Protein AF-A0A518C1Y6-F1 (afdb_monomer)

Foldseek 3Di:
DDDDDDDDDDDDDDPPPVVNVVVVVVVVVVVVVVVVVVVVVVVVVLVVVLVVLLVVLVVVLVVVVVVCPPDDDPPPDPPPPPPVPVDQQPALVSLLVCLVPDPDPDALQSLLVNLVNNPPRNVVSLVVLLVQCPPPDLSSVQSSLSNLLNCLVPPNLVVCLVVLVSSLVSLLVCCVPDDLPRPSVLSSLQSLLSNAQSNVVCLVSLVVQLPPLQRLCNLSSLSSNCRNPPPPDSLVSLLVSCLSVHNNVLSSLVVCVVVDPPVVSVVSLSVSLVVDPDPVSNSVSSSSCSVVVD

pLDDT: mean 83.45, std 16.92, range [30.91, 98.12]

Solvent-accessible surface area (backbone atoms only — not comparable to full-atom values): 16528 Å² total; per-residue (Å²): 142,80,93,83,88,83,83,80,78,81,78,81,75,81,80,73,51,69,67,59,55,53,51,50,52,52,51,52,51,51,50,52,50,50,50,54,51,49,53,50,52,50,52,51,49,54,52,51,50,50,54,50,42,32,51,49,41,51,49,51,53,53,50,66,61,68,78,35,97,85,56,84,76,93,63,94,64,79,82,66,78,72,73,75,73,80,62,74,57,84,44,53,65,57,45,54,52,47,53,68,67,56,82,80,82,77,55,43,63,61,48,24,54,32,49,62,72,42,56,92,46,34,62,66,33,50,55,52,37,51,55,32,51,69,44,91,48,65,67,40,20,35,45,30,48,42,38,58,44,27,38,56,78,68,77,41,49,75,76,46,53,86,50,37,68,61,44,49,51,45,38,51,50,41,53,73,72,45,53,83,83,38,68,50,29,55,50,32,39,50,39,42,19,66,62,12,59,81,32,55,87,47,42,68,64,32,45,59,42,35,69,35,51,74,40,56,47,11,54,52,23,36,50,17,44,22,44,21,44,79,85,48,78,40,56,68,61,40,52,49,31,50,73,68,62,20,79,40,41,67,60,32,52,53,56,43,54,76,76,40,59,63,67,60,56,43,52,52,49,53,53,50,35,71,69,45,86,48,68,70,57,28,47,51,42,29,41,46,40,57,76,71,72,99

InterPro domains:
  IPR011989 Armadillo-like helical [G3DSA:1.25.10.10] (90-289)
  IPR016024 Armadillo-type fold [SSF48371] (112-252)

Secondary structure (DSSP, 8-state):
-----------------HHHHHHHHHHHHHHHHHHHHHHHHHHHHHHHHHHHHHHHHHHHHHHHHHS-TTS-------------------SHHHHHHHHHH--S---HHHHHHHHHTTGGGHHHHHHHHHHHTT-SSHHHHHHHHHHHHHHHHTT-HHHHGGGHHHHHHHHHHHHHHS-TT-HHHHHHHHHHHHHGGGGGGGHHHHHHHHH-TT-TTHHHHHHHHHHHSTT---HHHHHHHHHHT-TTHHHHHHHHHHHS-HHHHHHHHHHHHHH--SHHHHHHHHHHHHHHT-

Radius of gyration: 30.86 Å; Cα contacts (8 Å, |Δi|>4): 274; chains: 1; bounding box: 100×64×75 Å

Mean predicted aligned error: 10.27 Å

Structure (mmCIF, N/CA/C/O backbone):
data_AF-A0A518C1Y6-F1
#
_entry.id   AF-A0A518C1Y6-F1
#
loop_
_atom_site.group_PDB
_atom_site.id
_atom_site.type_symbol
_atom_site.label_atom_id
_atom_site.label_alt_id
_atom_site.label_comp_id
_atom_site.label_asym_id
_atom_site.label_entity_id
_atom_site.label_seq_id
_atom_site.pdbx_PDB_ins_code
_atom_site.Cartn_x
_atom_site.Cartn_y
_atom_site.Cartn_z
_atom_site.occupancy
_atom_site.B_iso_or_equiv
_atom_site.auth_seq_id
_atom_site.auth_comp_id
_atom_site.auth_asym_id
_atom_site.auth_atom_id
_atom_site.pdbx_PDB_model_num
ATOM 1 N N . MET A 1 1 ? -74.376 -43.575 44.542 1.00 51.62 1 MET A N 1
ATOM 2 C CA . MET A 1 1 ? -73.017 -43.445 43.984 1.00 51.62 1 MET A CA 1
ATOM 3 C C . MET A 1 1 ? -73.118 -42.565 42.759 1.00 51.62 1 MET A C 1
ATOM 5 O O . MET A 1 1 ? -73.643 -43.037 41.768 1.00 51.62 1 MET A O 1
ATOM 9 N N . HIS A 1 2 ? -72.731 -41.297 42.848 1.00 42.78 2 HIS A N 1
ATOM 10 C CA . HIS A 1 2 ? -72.108 -40.597 41.726 1.00 42.78 2 HIS A CA 1
ATOM 11 C C . HIS A 1 2 ? -71.434 -39.338 42.261 1.00 42.78 2 HIS A C 1
ATOM 13 O O . HIS A 1 2 ? -72.060 -38.517 42.926 1.00 42.78 2 HIS A O 1
ATOM 19 N N . GLU A 1 3 ? -70.127 -39.304 42.034 1.00 46.22 3 GLU A N 1
ATOM 20 C CA . GLU A 1 3 ? -69.181 -38.261 42.387 1.00 46.22 3 GLU A CA 1
ATOM 21 C C . GLU A 1 3 ? -69.581 -36.923 41.774 1.00 46.22 3 GLU A C 1
ATOM 23 O O . GLU A 1 3 ? -69.798 -36.801 40.569 1.00 46.22 3 GLU A O 1
ATOM 28 N N . THR A 1 4 ? -69.600 -35.898 42.610 1.00 72.06 4 THR A N 1
ATOM 29 C CA . THR A 1 4 ? -69.477 -34.514 42.177 1.00 72.06 4 THR A CA 1
ATOM 30 C C . THR A 1 4 ? -68.428 -33.894 43.072 1.00 72.06 4 THR A C 1
ATOM 32 O O . THR A 1 4 ? -68.696 -33.776 44.260 1.00 72.06 4 THR A O 1
ATOM 35 N N . GLU A 1 5 ? -67.257 -33.541 42.540 1.00 55.47 5 GLU A N 1
ATOM 36 C CA . GLU A 1 5 ? -66.475 -32.379 42.984 1.00 55.47 5 GLU A CA 1
ATOM 37 C C . GLU A 1 5 ? -65.163 -32.243 42.204 1.00 55.47 5 GLU A C 1
ATOM 39 O O . GLU A 1 5 ? -64.488 -33.223 41.904 1.00 55.47 5 GLU A O 1
ATOM 44 N N . GLY A 1 6 ? -64.805 -30.993 41.891 1.00 52.88 6 GLY A N 1
ATOM 45 C CA . GLY A 1 6 ? -63.483 -30.645 41.371 1.00 52.88 6 GLY A CA 1
ATOM 46 C C . GLY A 1 6 ? -63.453 -29.604 40.253 1.00 52.88 6 GLY A C 1
ATOM 47 O O . GLY A 1 6 ? -62.667 -29.753 39.323 1.00 52.88 6 GLY A O 1
ATOM 48 N N . VAL A 1 7 ? -64.277 -28.549 40.300 1.00 64.56 7 VAL A N 1
ATOM 49 C CA . VAL A 1 7 ? -64.098 -27.390 39.403 1.00 64.56 7 VAL A CA 1
ATOM 50 C C . VAL A 1 7 ? -62.896 -26.569 39.900 1.00 64.56 7 VAL A C 1
ATOM 52 O O . VAL A 1 7 ? -62.930 -26.085 41.034 1.00 64.56 7 VAL A O 1
ATOM 55 N N . PRO A 1 8 ? -61.829 -26.387 39.098 1.00 61.09 8 PRO A N 1
ATOM 56 C CA . PRO A 1 8 ? -60.634 -25.684 39.541 1.00 61.09 8 PRO A CA 1
ATOM 57 C C . PRO A 1 8 ? -60.873 -24.174 39.678 1.00 61.09 8 PRO A C 1
ATOM 59 O O . PRO A 1 8 ? -61.180 -23.470 38.718 1.00 61.09 8 PRO A O 1
ATOM 62 N N . SER A 1 9 ? -60.701 -23.714 40.920 1.00 59.78 9 SER A N 1
ATOM 63 C CA . SER A 1 9 ? -60.220 -22.403 41.373 1.00 59.78 9 SER A CA 1
ATOM 64 C C . SER A 1 9 ? -60.083 -21.316 40.295 1.00 59.78 9 SER A C 1
ATOM 66 O O . SER A 1 9 ? -59.153 -21.286 39.484 1.00 59.78 9 SER A O 1
ATOM 68 N N . ARG A 1 10 ? -61.029 -20.373 40.349 1.00 56.34 10 ARG A N 1
ATOM 69 C CA . ARG A 1 10 ? -61.065 -19.122 39.589 1.00 56.34 10 ARG A CA 1
ATOM 70 C C . ARG A 1 10 ? -59.775 -18.334 39.830 1.00 56.34 10 ARG A C 1
ATOM 72 O O . ARG A 1 10 ? -59.510 -17.872 40.937 1.00 56.34 10 ARG A O 1
ATOM 79 N N . ARG A 1 11 ? -59.001 -18.151 38.758 1.00 55.97 11 ARG A N 1
ATOM 80 C CA . ARG A 1 11 ? -57.820 -17.285 38.708 1.00 55.97 11 ARG A CA 1
ATOM 81 C C . ARG A 1 11 ? -58.177 -15.886 39.214 1.00 55.97 11 ARG A C 1
ATOM 83 O O . ARG A 1 11 ? -58.957 -15.171 38.588 1.00 55.97 11 ARG A O 1
ATOM 90 N N . SER A 1 12 ? -57.587 -15.530 40.351 1.00 56.75 12 SER A N 1
ATOM 91 C CA . SER A 1 12 ? -57.505 -14.173 40.885 1.00 56.75 12 SER A CA 1
ATOM 92 C C . SER A 1 12 ? -56.878 -13.262 39.827 1.00 56.75 12 SER A C 1
ATOM 94 O O . SER A 1 12 ? -55.671 -13.303 39.583 1.00 56.75 12 SER A O 1
ATOM 96 N N . PHE A 1 13 ? -57.712 -12.488 39.133 1.00 56.41 13 PHE A N 1
ATOM 97 C CA . PHE A 1 13 ? -57.248 -11.412 38.269 1.00 56.41 13 PHE A CA 1
ATOM 98 C C . PHE A 1 13 ? -56.721 -10.291 39.167 1.00 56.41 13 PHE A C 1
ATOM 100 O O . PHE A 1 13 ? -57.477 -9.666 39.909 1.00 56.41 13 PHE A O 1
ATOM 107 N N . PHE A 1 14 ? -55.407 -10.081 39.106 1.00 55.72 14 PHE A N 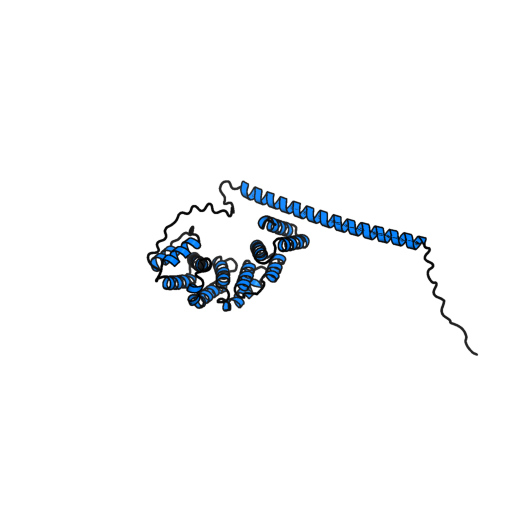1
ATOM 108 C CA . PHE A 1 14 ? -54.663 -9.008 39.757 1.00 55.72 14 PHE A CA 1
ATOM 109 C C . PHE A 1 14 ? -55.378 -7.656 39.600 1.00 55.72 14 PHE A C 1
ATOM 111 O O . PHE A 1 14 ? -55.299 -7.021 38.550 1.00 55.72 14 PHE A O 1
ATOM 118 N N . GLN A 1 15 ? -56.022 -7.167 40.662 1.00 63.91 15 GLN A N 1
ATOM 119 C CA . GLN A 1 15 ? -56.326 -5.743 40.777 1.00 63.91 15 GLN A CA 1
ATOM 120 C C . GLN A 1 15 ? -55.037 -5.004 41.144 1.00 63.91 15 GLN A C 1
ATOM 122 O O . GLN A 1 15 ? -54.777 -4.691 42.306 1.00 63.91 15 GLN A O 1
ATOM 127 N N . LEU A 1 16 ? -54.201 -4.748 40.138 1.00 64.38 16 LEU A N 1
ATOM 128 C CA . LEU A 1 16 ? -53.135 -3.760 40.245 1.00 64.38 16 LEU A CA 1
ATOM 129 C C . LEU A 1 16 ? -53.790 -2.408 40.541 1.00 64.38 16 LEU A C 1
ATOM 131 O O . LEU A 1 16 ? -54.485 -1.837 39.701 1.00 64.38 16 LEU A O 1
ATOM 135 N N . ARG A 1 17 ? -53.598 -1.906 41.764 1.00 83.12 17 ARG A N 1
ATOM 136 C CA . ARG A 1 17 ? -54.002 -0.548 42.135 1.00 83.12 17 ARG A CA 1
ATOM 137 C C . ARG A 1 17 ? -53.326 0.430 41.171 1.00 83.12 17 ARG A C 1
ATOM 139 O O . ARG A 1 17 ? -52.133 0.302 40.907 1.00 83.12 17 ARG A O 1
ATOM 146 N N . ILE A 1 18 ? -54.071 1.417 40.673 1.00 86.44 18 ILE A N 1
ATOM 147 C CA . ILE A 1 18 ? -53.585 2.441 39.724 1.00 86.44 18 ILE A CA 1
ATOM 148 C C . ILE A 1 18 ? -52.276 3.096 40.212 1.00 86.44 18 ILE A C 1
ATOM 150 O O . ILE A 1 18 ? -51.389 3.390 39.415 1.00 86.44 18 ILE A O 1
ATOM 154 N N . SER A 1 19 ? -52.107 3.245 41.529 1.00 84.25 19 SER A N 1
ATOM 155 C CA . SER A 1 19 ? -50.875 3.746 42.148 1.00 84.25 19 SER A CA 1
ATOM 156 C C . SER A 1 19 ? -49.644 2.875 41.870 1.00 84.25 1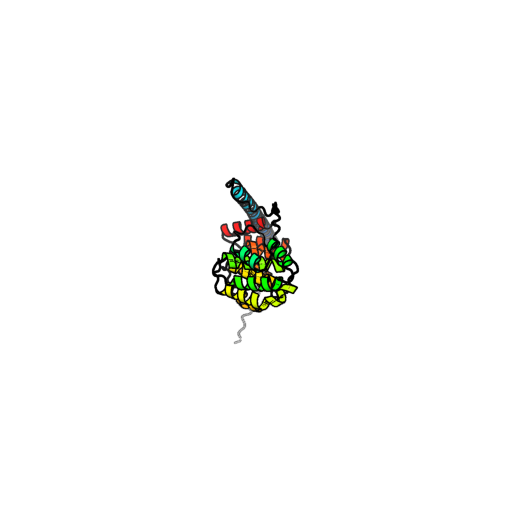9 SER A C 1
ATOM 158 O O . SER A 1 19 ? -48.565 3.405 41.620 1.00 84.25 19 SER A O 1
ATOM 160 N N . SER A 1 20 ? -49.790 1.549 41.861 1.00 90.62 20 SER A N 1
ATOM 161 C CA . SER A 1 20 ? -48.707 0.615 41.539 1.00 90.62 20 SER A CA 1
ATOM 162 C C . SER A 1 20 ? -48.307 0.700 40.065 1.00 90.62 20 SER A C 1
ATOM 164 O O . SER A 1 20 ? -47.123 0.611 39.752 1.00 90.62 20 SER A O 1
ATOM 166 N N . ALA A 1 21 ? -49.272 0.927 39.167 1.00 90.12 21 ALA A N 1
ATOM 167 C CA . ALA A 1 21 ? -48.999 1.118 37.743 1.00 90.12 21 ALA A CA 1
ATOM 168 C C . ALA A 1 21 ? -48.240 2.432 37.474 1.00 90.12 21 ALA A C 1
ATOM 170 O O . ALA A 1 21 ? -47.257 2.430 36.738 1.00 90.12 21 ALA A O 1
ATOM 171 N N . LEU A 1 22 ? -48.637 3.534 38.123 1.00 94.00 22 LEU A N 1
ATOM 172 C CA . LEU A 1 22 ? -47.926 4.819 38.041 1.00 94.00 22 LEU A CA 1
ATOM 173 C C . LEU A 1 22 ? -46.494 4.730 38.578 1.00 94.00 22 LEU A C 1
ATOM 175 O O . LEU A 1 22 ? -45.570 5.263 37.968 1.00 94.00 22 LEU A O 1
ATOM 179 N N . PHE A 1 23 ? -46.297 4.027 39.694 1.00 95.75 23 PHE A N 1
ATOM 180 C CA . PHE A 1 23 ? -44.967 3.815 40.261 1.00 95.75 23 PHE A CA 1
ATOM 181 C C . PHE A 1 23 ? -44.055 3.009 39.322 1.00 95.75 23 PHE A C 1
ATOM 183 O O . PHE A 1 23 ? -42.902 3.381 39.112 1.00 95.75 23 PHE A O 1
ATOM 190 N N . LEU A 1 24 ? -44.581 1.947 38.700 1.00 95.38 24 LEU A N 1
ATOM 191 C CA . LEU A 1 24 ? -43.859 1.163 37.692 1.00 95.38 24 LEU A CA 1
ATOM 192 C C . LEU A 1 24 ? -43.477 2.002 36.468 1.00 95.38 24 LEU A C 1
ATOM 194 O O . LEU A 1 24 ? -42.342 1.917 36.008 1.00 95.38 24 LEU A O 1
ATOM 198 N N . LEU A 1 25 ? -44.387 2.842 35.970 1.00 96.00 25 LEU A N 1
ATOM 199 C CA . LEU A 1 25 ? -44.099 3.741 34.850 1.00 96.00 25 LEU A CA 1
ATOM 200 C C . LEU A 1 25 ? -42.993 4.747 35.186 1.00 96.00 25 LEU A C 1
ATOM 202 O O . LEU A 1 25 ? -42.113 4.974 34.358 1.00 96.00 25 LEU A O 1
ATOM 206 N N . LEU A 1 26 ? -42.993 5.306 36.400 1.00 97.06 26 LEU A N 1
ATOM 207 C CA . LEU A 1 26 ? -41.921 6.193 36.856 1.00 97.06 26 LEU A CA 1
ATOM 208 C C . LEU A 1 26 ? -40.577 5.467 36.955 1.00 97.06 26 LEU A C 1
ATOM 210 O O . LEU A 1 26 ? -39.571 6.008 36.507 1.00 97.06 26 LEU A O 1
ATOM 214 N N . LEU A 1 27 ? -40.550 4.238 37.481 1.00 97.31 27 LEU A N 1
ATOM 215 C CA . LEU A 1 27 ? -39.326 3.432 37.538 1.00 97.31 27 LEU A CA 1
ATOM 216 C C . LEU A 1 27 ? -38.783 3.098 36.146 1.00 97.31 27 LEU A C 1
ATOM 218 O O . LEU A 1 27 ? -37.580 3.208 35.927 1.00 97.31 27 LEU A O 1
ATOM 222 N N . ILE A 1 28 ? -39.654 2.732 35.202 1.00 96.69 28 ILE A N 1
ATOM 223 C CA . ILE A 1 28 ? -39.255 2.471 33.813 1.00 96.69 28 ILE A CA 1
ATOM 224 C C . ILE A 1 28 ? -38.710 3.752 33.175 1.00 96.69 28 ILE A C 1
ATOM 226 O O . ILE A 1 28 ? -37.638 3.720 32.576 1.00 96.69 28 ILE A O 1
ATOM 230 N N . GLY A 1 29 ? -39.400 4.885 33.337 1.00 96.88 29 GLY A N 1
ATOM 231 C CA . GLY A 1 29 ? -38.948 6.174 32.811 1.00 96.88 29 GLY A CA 1
ATOM 232 C C . GLY A 1 29 ? -37.593 6.602 33.379 1.00 96.88 29 GLY A C 1
ATOM 233 O O . GLY A 1 29 ? -36.724 7.043 32.631 1.00 96.88 29 GLY A O 1
ATOM 234 N N . LEU A 1 30 ? -37.378 6.411 34.683 1.00 97.44 30 LEU A N 1
ATOM 235 C CA . LEU A 1 30 ? -36.119 6.739 35.350 1.00 97.44 30 LEU A CA 1
ATOM 236 C C . LEU A 1 30 ? -34.991 5.781 34.941 1.00 97.44 30 LEU A C 1
ATOM 238 O O . LEU A 1 30 ? -33.869 6.224 34.718 1.00 97.44 30 LEU A O 1
ATOM 242 N N . GLY A 1 31 ? -35.299 4.492 34.767 1.00 95.88 31 GLY A N 1
ATOM 243 C CA . GLY A 1 31 ? -34.362 3.495 34.249 1.00 95.88 31 GLY A CA 1
ATOM 244 C C . GLY A 1 31 ? -33.930 3.781 32.809 1.00 95.88 31 GLY A C 1
ATOM 245 O O . GLY A 1 31 ? -32.737 3.762 32.516 1.00 95.88 31 GLY A O 1
ATOM 246 N N . LEU A 1 32 ? -34.876 4.115 31.924 1.00 95.81 32 LEU A N 1
ATOM 247 C CA . LEU A 1 32 ? -34.586 4.496 30.537 1.00 95.81 32 LEU A CA 1
ATOM 248 C C . LEU A 1 32 ? -33.805 5.812 30.456 1.00 95.81 32 LEU A C 1
ATOM 250 O O . LEU A 1 32 ? -32.852 5.907 29.686 1.00 95.81 32 LEU A O 1
ATOM 254 N N . GLY A 1 33 ? -34.175 6.808 31.267 1.00 95.75 33 GLY A N 1
ATOM 255 C CA . GLY A 1 33 ? -33.462 8.083 31.345 1.00 95.75 33 GLY A CA 1
ATOM 256 C C . GLY A 1 33 ? -32.023 7.911 31.830 1.00 95.75 33 GLY A C 1
ATOM 257 O O . GLY A 1 33 ? -31.102 8.422 31.199 1.00 95.75 33 GLY A O 1
ATOM 258 N N . TRP A 1 34 ? -31.817 7.133 32.897 1.00 95.06 34 TRP A N 1
ATOM 259 C CA . TRP A 1 34 ? -30.484 6.813 33.409 1.00 95.06 34 TRP A CA 1
ATOM 260 C C . TRP A 1 34 ? -29.649 6.036 32.390 1.00 95.06 34 TRP A C 1
ATOM 262 O O . TRP A 1 34 ? -28.493 6.380 32.169 1.00 95.06 34 TRP A O 1
ATOM 272 N N . TRP A 1 35 ? -30.234 5.035 31.726 1.00 91.69 35 TRP A N 1
ATOM 273 C CA . TRP A 1 35 ? -29.543 4.272 30.688 1.00 91.69 35 TRP A CA 1
ATOM 274 C C . TRP A 1 35 ? -29.127 5.166 29.514 1.00 91.69 35 TRP A C 1
ATOM 276 O O . TRP A 1 35 ? -27.964 5.143 29.126 1.00 91.69 35 TRP A O 1
ATOM 286 N N . SER A 1 36 ? -30.032 6.015 29.013 1.00 92.94 36 SER A N 1
ATOM 287 C CA . SER A 1 36 ? -29.734 6.959 27.930 1.00 92.94 36 SER A CA 1
ATOM 288 C C . SER A 1 36 ? -28.640 7.961 28.310 1.00 92.94 36 SER A C 1
ATOM 290 O O . SER A 1 36 ? -27.772 8.268 27.487 1.00 92.94 36 SER A O 1
ATOM 292 N N . ASP A 1 37 ? -28.667 8.484 29.537 1.00 93.94 37 ASP A N 1
ATOM 293 C CA . ASP A 1 37 ? -27.656 9.430 30.011 1.00 93.94 37 ASP A CA 1
ATOM 294 C C . ASP A 1 37 ? -26.304 8.736 30.214 1.00 93.94 37 ASP A C 1
ATOM 296 O O . ASP A 1 37 ? -25.271 9.258 29.799 1.00 93.94 37 ASP A O 1
ATOM 300 N N . HIS A 1 38 ? -26.310 7.507 30.740 1.00 91.50 38 HIS A N 1
ATOM 301 C CA . HIS A 1 38 ? -25.112 6.687 30.886 1.00 91.50 38 HIS A CA 1
ATOM 302 C C . HIS A 1 38 ? -24.490 6.341 29.528 1.00 91.50 38 HIS A C 1
ATOM 304 O O . HIS A 1 38 ? -23.283 6.503 29.356 1.00 91.50 38 HIS A O 1
ATOM 310 N N . THR A 1 39 ? -25.297 5.961 28.528 1.00 87.19 39 THR A N 1
ATOM 311 C CA . THR A 1 39 ? -24.802 5.737 27.162 1.00 87.19 39 THR A CA 1
ATOM 312 C C . THR A 1 39 ? -24.200 7.012 26.578 1.00 87.19 39 THR A C 1
ATOM 314 O O . THR A 1 39 ? -23.100 6.968 26.029 1.00 87.19 39 THR A O 1
ATOM 317 N N . ARG A 1 40 ? -24.841 8.172 26.777 1.00 91.38 40 ARG A N 1
ATOM 318 C CA . ARG A 1 40 ? -24.326 9.460 26.293 1.00 91.38 40 ARG A CA 1
ATOM 319 C C . ARG A 1 40 ? -23.003 9.832 26.964 1.00 91.38 40 ARG A C 1
ATOM 321 O O . ARG A 1 40 ? -22.065 10.224 26.277 1.00 91.38 40 ARG A O 1
ATOM 328 N N . LEU A 1 41 ? -22.913 9.705 28.287 1.00 90.38 41 LEU A N 1
ATOM 329 C CA . LEU A 1 41 ? -21.689 9.993 29.040 1.00 90.38 41 LEU A CA 1
ATOM 330 C C . LEU A 1 41 ? -20.558 9.034 28.660 1.00 90.38 41 LEU A C 1
ATOM 332 O O . LEU A 1 41 ? -19.424 9.478 28.500 1.00 90.38 41 LEU A O 1
ATOM 336 N N . SER A 1 42 ? -20.860 7.750 28.445 1.00 86.00 42 SER A N 1
ATOM 337 C CA . SER A 1 42 ? -19.866 6.772 27.992 1.00 86.00 42 SER A CA 1
ATOM 338 C C . SER A 1 42 ? -19.301 7.127 26.612 1.00 86.00 42 SER A C 1
ATOM 340 O O . SER A 1 42 ? -18.087 7.109 26.433 1.00 86.00 42 SER A O 1
ATOM 342 N N . GLN A 1 43 ? -20.148 7.567 25.674 1.00 86.06 43 GLN A N 1
ATOM 343 C CA . GLN A 1 43 ? -19.721 8.048 24.356 1.00 86.06 43 GLN A CA 1
ATOM 344 C C . GLN A 1 43 ? -18.889 9.334 24.454 1.00 86.06 43 GLN A C 1
ATOM 346 O O . GLN A 1 43 ? -17.877 9.467 23.769 1.00 86.06 43 GLN A O 1
ATOM 351 N N . GLN A 1 44 ? -19.280 10.280 25.316 1.00 90.75 44 GLN A N 1
ATOM 352 C CA . GLN A 1 44 ? -18.521 11.517 25.532 1.00 90.75 44 GLN A CA 1
ATOM 353 C C . GLN A 1 44 ? -17.135 11.242 26.119 1.00 90.75 44 GLN A C 1
ATOM 355 O O . GLN A 1 44 ? -16.151 11.821 25.657 1.00 90.75 44 GLN A O 1
ATOM 360 N N . LEU A 1 45 ? -17.049 10.341 27.099 1.00 91.31 45 LEU A N 1
ATOM 361 C CA . LEU A 1 45 ? -15.785 9.925 27.695 1.00 91.31 45 LEU A CA 1
ATOM 362 C C . LEU A 1 45 ? -14.893 9.256 26.647 1.00 91.31 45 LEU A C 1
ATOM 364 O O . LEU A 1 45 ? -13.759 9.684 26.452 1.00 91.31 45 LEU A O 1
ATOM 368 N N . ALA A 1 46 ? -15.439 8.302 25.898 1.00 85.19 46 ALA A N 1
ATOM 369 C CA . ALA A 1 46 ? -14.728 7.593 24.843 1.00 85.19 46 ALA A CA 1
ATOM 370 C C . ALA A 1 46 ? -14.203 8.542 23.744 1.00 85.19 46 ALA A C 1
ATOM 372 O O . ALA A 1 46 ? -13.073 8.401 23.273 1.00 85.19 46 ALA A O 1
ATOM 373 N N . LYS A 1 47 ? -14.984 9.560 23.360 1.00 89.69 47 LYS A N 1
ATOM 374 C CA . LYS A 1 47 ? -14.530 10.608 22.433 1.00 89.69 47 LYS A CA 1
ATOM 375 C C . LYS A 1 47 ? -13.404 11.454 23.030 1.00 89.69 47 LYS A C 1
ATOM 377 O O . LYS A 1 47 ? -12.425 11.743 22.349 1.00 89.69 47 LYS A O 1
ATOM 382 N N . SER A 1 48 ? -13.522 11.835 24.302 1.00 90.69 48 SER A N 1
ATOM 383 C CA . SER A 1 48 ? -12.493 12.628 24.979 1.00 90.69 48 SER A CA 1
ATOM 384 C C . SER A 1 48 ? -11.170 11.870 25.150 1.00 90.69 48 SER A C 1
ATOM 386 O O . SER A 1 48 ? -10.106 12.476 25.034 1.00 90.69 48 SER A O 1
ATOM 388 N N . GLU A 1 49 ? -11.224 10.551 25.375 1.00 91.00 49 GLU A N 1
ATOM 389 C CA . GLU A 1 49 ? -10.048 9.676 25.426 1.00 91.00 49 GLU A CA 1
ATOM 390 C C . GLU A 1 49 ? -9.340 9.625 24.074 1.00 91.00 49 GLU A C 1
ATOM 392 O O . GLU A 1 49 ? -8.137 9.877 24.012 1.00 91.00 49 GLU A O 1
ATOM 397 N N . LEU A 1 50 ? -10.091 9.415 22.988 1.00 90.44 50 LEU A N 1
ATOM 398 C CA . LEU A 1 50 ? -9.541 9.440 21.635 1.00 90.44 50 LEU A CA 1
ATOM 399 C C . LEU A 1 50 ? -8.871 10.786 21.320 1.00 90.44 50 LEU A C 1
ATOM 401 O O . LEU A 1 50 ? -7.726 10.818 20.876 1.00 90.44 50 LEU A O 1
ATOM 405 N N . GLU A 1 51 ? -9.542 11.912 21.589 1.00 91.62 51 GLU A N 1
ATOM 406 C CA . GLU A 1 51 ? -8.962 13.244 21.368 1.00 91.62 51 GLU A CA 1
ATOM 407 C C . GLU A 1 51 ? -7.693 13.475 22.202 1.00 91.62 51 GLU A C 1
ATOM 409 O O . GLU A 1 51 ? -6.737 14.099 21.729 1.00 91.62 51 GLU A O 1
ATOM 414 N N . ARG A 1 52 ? -7.665 12.982 23.446 1.00 93.25 52 ARG A N 1
ATOM 415 C CA . ARG A 1 52 ? -6.481 13.046 24.310 1.00 93.25 52 ARG A CA 1
ATOM 416 C C . ARG A 1 52 ? -5.326 12.245 23.714 1.00 93.25 52 ARG A C 1
ATOM 418 O O . ARG A 1 52 ? -4.206 12.750 23.686 1.00 93.25 52 ARG A O 1
ATOM 425 N N . ASP A 1 53 ? -5.584 11.039 23.224 1.00 89.12 53 ASP A N 1
ATOM 426 C CA . ASP A 1 53 ? -4.554 10.150 22.687 1.00 89.12 53 ASP A CA 1
ATOM 427 C C . ASP A 1 53 ? -4.049 10.611 21.306 1.00 89.12 53 ASP A C 1
ATOM 429 O O . ASP A 1 53 ? -2.851 10.511 21.024 1.00 89.12 53 ASP A O 1
ATOM 433 N N . ILE A 1 54 ? -4.912 11.215 20.478 1.00 86.62 54 ILE A N 1
ATOM 434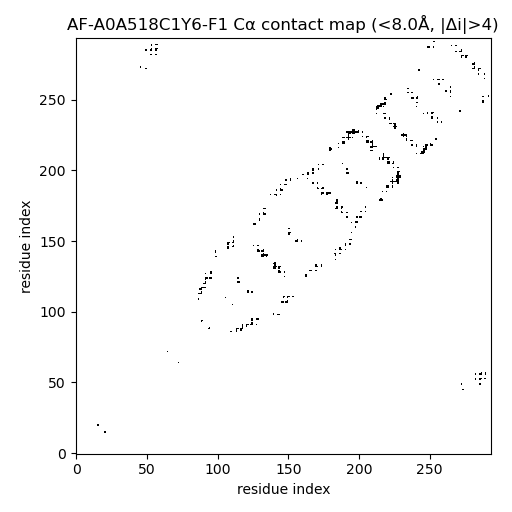 C CA . ILE A 1 54 ? -4.509 11.920 19.247 1.00 86.62 54 ILE A CA 1
ATOM 435 C C . ILE A 1 54 ? -3.550 13.067 19.597 1.00 86.62 54 ILE A C 1
ATOM 437 O O . ILE A 1 54 ? -2.460 13.161 19.028 1.00 86.62 54 ILE A O 1
ATOM 441 N N . LYS A 1 55 ? -3.896 13.910 20.583 1.00 90.06 55 LYS A N 1
ATOM 442 C CA . LYS A 1 55 ? -3.021 15.003 21.051 1.00 90.06 55 LYS A CA 1
ATOM 443 C C . LYS A 1 55 ? -1.711 14.482 21.645 1.00 90.06 55 LYS A C 1
ATOM 445 O O . LYS A 1 55 ? -0.654 15.050 21.383 1.00 90.06 55 LYS A O 1
ATOM 450 N N . ALA A 1 56 ? -1.753 13.395 22.414 1.00 87.38 56 ALA A N 1
ATOM 451 C CA . ALA A 1 56 ? -0.554 12.760 22.956 1.00 87.38 56 ALA A CA 1
ATOM 452 C C . ALA A 1 56 ? 0.363 12.245 21.834 1.00 87.38 56 ALA A C 1
ATOM 454 O O . ALA A 1 56 ? 1.569 12.491 21.857 1.00 87.38 56 ALA A O 1
ATOM 455 N N . SER A 1 57 ? -0.211 11.614 20.808 1.00 83.94 57 SER A N 1
ATOM 456 C CA . SER A 1 57 ? 0.516 11.161 19.616 1.00 83.94 57 SER A CA 1
ATOM 457 C C . SER A 1 57 ? 1.137 12.333 18.854 1.00 83.94 57 SER A C 1
ATOM 459 O O . SER A 1 57 ? 2.287 12.248 18.426 1.00 83.94 57 SER A O 1
ATOM 461 N N . GLN A 1 58 ? 0.427 13.461 18.754 1.00 86.69 58 GLN A N 1
ATOM 462 C CA . GLN A 1 58 ? 0.948 14.691 18.158 1.00 86.69 58 GLN A CA 1
ATOM 463 C C . GLN A 1 58 ? 2.158 15.234 18.928 1.00 86.69 58 GLN A C 1
ATOM 465 O O . GLN A 1 58 ? 3.142 15.622 18.304 1.00 86.69 58 GLN A O 1
ATOM 470 N N . ILE A 1 59 ? 2.127 15.221 20.265 1.00 85.00 59 ILE A N 1
ATOM 471 C CA . ILE A 1 59 ? 3.266 15.624 21.105 1.00 85.00 59 ILE A CA 1
ATOM 472 C C . ILE A 1 59 ? 4.450 14.666 20.921 1.00 85.00 59 ILE A C 1
ATOM 474 O O . ILE A 1 59 ? 5.585 15.122 20.799 1.00 85.00 59 ILE A O 1
ATOM 478 N N . THR A 1 60 ? 4.214 13.352 20.868 1.00 84.62 60 THR A N 1
ATOM 479 C CA . THR A 1 60 ? 5.280 12.362 20.642 1.00 84.62 60 THR A CA 1
ATOM 480 C C . THR A 1 60 ? 5.931 12.545 19.270 1.00 84.62 60 THR A C 1
ATOM 482 O O . THR A 1 60 ? 7.160 12.549 19.185 1.00 84.62 60 THR A O 1
ATOM 485 N N . LEU A 1 61 ? 5.140 12.773 18.213 1.00 80.31 61 LEU A N 1
ATOM 486 C CA . LEU A 1 61 ? 5.663 13.151 16.895 1.00 80.31 61 LEU A CA 1
ATOM 487 C C . LEU A 1 61 ? 6.477 14.450 17.013 1.00 80.31 61 LEU A C 1
ATOM 489 O O . LEU A 1 61 ? 7.658 14.443 16.678 1.00 80.31 61 LEU A O 1
ATOM 493 N N . LEU A 1 62 ? 5.888 15.489 17.619 1.00 81.94 62 LEU A N 1
ATOM 494 C CA . LEU A 1 62 ? 6.513 16.709 18.162 1.00 81.94 62 LEU A CA 1
ATOM 495 C C . LEU A 1 62 ? 7.971 16.521 18.605 1.00 81.94 62 LEU A C 1
ATOM 497 O O . LEU A 1 62 ? 8.921 17.107 18.083 1.00 81.94 62 LEU A O 1
ATOM 501 N N . ASN A 1 63 ? 8.117 15.658 19.602 1.00 79.25 63 ASN A N 1
ATOM 502 C CA . ASN A 1 63 ? 9.367 15.411 20.302 1.00 79.25 63 ASN A CA 1
ATOM 503 C C . ASN A 1 63 ? 10.346 14.565 19.486 1.00 79.25 63 ASN A C 1
ATOM 505 O O . ASN A 1 63 ? 11.552 14.785 19.560 1.00 79.25 63 ASN A O 1
ATOM 509 N N . SER A 1 64 ? 9.853 13.634 18.667 1.00 71.94 64 SER A N 1
ATOM 510 C CA . SER A 1 64 ? 10.715 12.878 17.751 1.00 71.94 64 SER A CA 1
ATOM 511 C C . SER A 1 64 ? 11.407 13.789 16.728 1.00 71.94 64 SER A C 1
ATOM 513 O O . SER A 1 64 ? 12.547 13.530 16.346 1.00 71.94 64 SER A O 1
ATOM 515 N N . TYR A 1 65 ? 10.772 14.911 16.371 1.00 59.62 65 TYR A N 1
ATOM 516 C CA . TYR A 1 65 ? 11.360 15.935 15.511 1.00 59.62 65 TYR A CA 1
ATOM 517 C C . TYR A 1 65 ? 12.344 16.869 16.222 1.00 59.62 65 TYR A C 1
ATOM 519 O O . TYR A 1 65 ? 13.235 17.408 15.571 1.00 59.62 65 TYR A O 1
ATOM 527 N N . SER A 1 66 ? 12.213 17.084 17.535 1.00 54.62 66 SER A N 1
ATOM 528 C CA . SER A 1 66 ? 13.039 18.058 18.264 1.00 54.62 66 SER A CA 1
ATOM 529 C C . SER A 1 66 ? 14.368 17.495 18.782 1.00 54.62 66 SER A C 1
ATOM 531 O O . SER A 1 66 ? 15.302 18.261 19.012 1.00 54.62 66 SER A O 1
ATOM 533 N N . VAL A 1 67 ? 14.497 16.170 18.927 1.00 49.06 67 VAL A N 1
ATOM 534 C CA . VAL A 1 67 ? 15.699 15.522 19.500 1.00 49.06 67 VAL A CA 1
ATOM 535 C C . VAL A 1 67 ? 16.790 15.226 18.455 1.00 49.06 67 VAL A C 1
ATOM 537 O O . VAL A 1 67 ? 17.900 14.835 18.803 1.00 49.06 67 VAL A O 1
ATOM 540 N N . ASN A 1 68 ? 16.537 15.495 17.173 1.00 39.00 68 ASN A N 1
ATOM 541 C CA . ASN A 1 68 ? 17.510 15.302 16.100 1.00 39.00 68 ASN A CA 1
ATOM 542 C C . ASN A 1 68 ? 17.822 16.630 15.389 1.00 39.00 68 ASN A C 1
ATOM 544 O O . ASN A 1 68 ? 17.251 16.906 14.334 1.00 39.00 68 ASN A O 1
ATOM 548 N N . PRO A 1 69 ? 18.781 17.443 15.879 1.00 39.84 69 PRO A N 1
ATOM 549 C CA . PRO A 1 69 ? 19.217 18.643 15.159 1.00 39.84 69 PRO A CA 1
ATOM 550 C C . PRO A 1 69 ? 19.869 18.335 13.792 1.00 39.84 69 PRO A C 1
ATOM 552 O O . PRO A 1 69 ? 20.137 19.261 13.033 1.00 39.84 69 PRO A O 1
ATOM 555 N N . PHE A 1 70 ? 20.087 17.053 13.454 1.00 39.72 70 PHE A N 1
ATOM 556 C CA . PHE A 1 70 ? 20.628 16.584 12.169 1.00 39.72 70 PHE A CA 1
ATOM 557 C C . PHE A 1 70 ? 19.977 15.291 11.622 1.00 39.72 70 PHE A C 1
ATOM 559 O O . PHE A 1 70 ? 20.561 14.622 10.774 1.00 39.72 70 PHE A O 1
ATOM 566 N N . GLY A 1 71 ? 18.774 14.916 12.068 1.00 34.53 71 GLY A N 1
ATOM 567 C CA . GLY A 1 71 ? 18.128 13.659 11.659 1.00 34.53 71 GLY A CA 1
ATOM 568 C C . GLY A 1 71 ? 16.796 13.880 10.949 1.00 34.53 71 GLY A C 1
ATOM 569 O O . GLY A 1 71 ? 15.789 14.108 11.605 1.00 34.53 71 GLY A O 1
ATOM 570 N N . SER A 1 72 ? 16.832 13.812 9.614 1.00 38.50 72 SER A N 1
ATOM 571 C CA . SER A 1 72 ? 15.736 13.490 8.679 1.00 38.50 72 SER A CA 1
ATOM 572 C C . SER A 1 72 ? 14.299 13.619 9.205 1.00 38.50 72 SER A C 1
ATOM 574 O O . SER A 1 72 ? 13.726 12.679 9.756 1.00 38.50 72 SER A O 1
ATOM 576 N N . THR A 1 73 ? 13.680 14.760 8.918 1.00 32.22 73 THR A N 1
ATOM 577 C CA . THR A 1 73 ? 12.223 14.895 8.895 1.00 32.22 73 THR A CA 1
ATOM 578 C C . THR A 1 73 ? 11.637 14.055 7.740 1.00 32.22 73 THR A C 1
ATOM 580 O O . THR A 1 73 ? 12.169 14.117 6.632 1.00 32.22 73 THR A O 1
ATOM 583 N N . PRO A 1 74 ? 10.513 13.330 7.900 1.00 34.91 74 PRO A N 1
ATOM 584 C CA . PRO A 1 74 ? 9.595 13.027 6.816 1.00 34.91 74 PRO A CA 1
ATOM 585 C C . PRO A 1 74 ? 8.720 14.270 6.598 1.00 34.91 74 PRO A C 1
ATOM 587 O O . PRO A 1 74 ? 7.540 14.296 6.930 1.00 34.91 74 PRO A O 1
ATOM 590 N N . ASN A 1 75 ? 9.318 15.337 6.065 1.00 31.75 75 ASN A N 1
ATOM 591 C CA . ASN A 1 75 ? 8.540 16.348 5.367 1.00 31.75 75 ASN A CA 1
ATOM 592 C C . ASN A 1 75 ? 8.517 15.968 3.892 1.00 31.75 75 ASN A C 1
ATOM 594 O O . ASN A 1 75 ? 9.474 16.149 3.143 1.00 31.75 75 ASN A O 1
ATOM 598 N N . VAL A 1 76 ? 7.356 15.437 3.524 1.00 36.56 76 VAL A N 1
ATOM 599 C CA . VAL A 1 76 ? 6.833 15.088 2.200 1.00 36.56 76 VAL A CA 1
ATOM 600 C C . VAL A 1 76 ? 6.607 16.347 1.339 1.00 36.56 76 VAL A C 1
ATOM 602 O O . VAL A 1 76 ? 5.687 16.442 0.541 1.00 36.56 76 VAL A O 1
ATOM 605 N N . PHE A 1 77 ? 7.500 17.328 1.434 1.00 30.97 77 PHE A N 1
ATOM 606 C CA . PHE A 1 77 ? 7.680 18.331 0.398 1.00 30.97 77 PHE A CA 1
ATOM 607 C C . PHE A 1 77 ? 9.145 18.322 0.021 1.00 30.97 77 PHE A C 1
ATOM 609 O O . PHE A 1 77 ? 9.990 18.952 0.653 1.00 30.97 77 PHE A O 1
ATOM 616 N N . LEU A 1 78 ? 9.415 17.573 -1.045 1.00 35.50 78 LEU A N 1
ATOM 617 C CA . LEU A 1 78 ? 10.582 17.739 -1.885 1.00 35.50 78 LEU A CA 1
ATOM 618 C C . LEU A 1 78 ? 10.681 19.230 -2.249 1.00 35.50 78 LEU A C 1
ATOM 620 O O . LEU A 1 78 ? 10.174 19.659 -3.286 1.00 35.50 78 LEU A O 1
ATOM 624 N N . THR A 1 79 ? 11.414 20.023 -1.466 1.00 30.91 79 THR A N 1
ATOM 625 C CA . THR A 1 79 ? 12.258 21.075 -2.035 1.00 30.91 79 THR A CA 1
ATOM 626 C C . THR A 1 79 ? 13.297 20.348 -2.873 1.00 30.91 79 THR A C 1
ATOM 628 O O . THR A 1 79 ? 14.441 20.112 -2.493 1.00 30.91 79 THR A O 1
ATOM 631 N N . ARG A 1 80 ? 12.803 19.899 -4.030 1.00 39.91 80 ARG A N 1
ATOM 632 C CA . ARG A 1 80 ? 13.510 19.258 -5.116 1.00 39.91 80 ARG A CA 1
ATOM 633 C C . ARG A 1 80 ? 14.534 20.299 -5.538 1.00 39.91 80 ARG A C 1
ATOM 635 O O . ARG A 1 80 ? 14.252 21.179 -6.347 1.00 39.91 80 ARG A O 1
ATOM 642 N N . SER A 1 81 ? 15.737 20.201 -4.983 1.00 32.97 81 SER A N 1
ATOM 643 C CA . SER A 1 81 ? 16.930 20.521 -5.745 1.00 32.97 81 SER A CA 1
ATOM 644 C C . SER A 1 81 ? 16.835 19.638 -6.984 1.00 32.97 81 SER A C 1
ATOM 646 O O . SER A 1 81 ? 17.275 18.491 -6.989 1.00 32.97 81 SER A O 1
ATOM 648 N N . ARG A 1 82 ? 16.153 20.139 -8.020 1.00 37.69 82 ARG A N 1
ATOM 649 C CA . ARG A 1 82 ? 16.307 19.659 -9.381 1.00 37.69 82 ARG A CA 1
ATOM 650 C C . ARG A 1 82 ? 17.755 19.976 -9.730 1.00 37.69 82 ARG A C 1
ATOM 652 O O . ARG A 1 82 ? 18.036 20.937 -10.437 1.00 37.69 82 ARG A O 1
ATOM 659 N N . ARG A 1 83 ? 18.697 19.160 -9.252 1.00 38.03 83 ARG A N 1
ATOM 660 C CA . ARG A 1 83 ? 19.827 18.838 -10.105 1.00 38.03 83 ARG A CA 1
ATOM 661 C C . ARG A 1 83 ? 19.183 18.134 -11.278 1.00 38.03 83 ARG A C 1
ATOM 663 O O . ARG A 1 83 ? 18.874 16.953 -11.211 1.00 38.03 83 ARG A O 1
ATOM 670 N N . THR A 1 84 ? 18.879 18.906 -12.312 1.00 39.78 84 THR A N 1
ATOM 671 C CA . THR A 1 84 ? 18.636 18.382 -13.644 1.00 39.78 84 THR A CA 1
ATOM 672 C C . THR A 1 84 ? 19.936 17.711 -14.053 1.00 39.78 84 THR A C 1
ATOM 674 O O . THR A 1 84 ? 20.795 18.319 -14.691 1.00 39.78 84 THR A O 1
ATOM 677 N N . PHE A 1 85 ? 20.138 16.477 -13.600 1.00 48.16 85 PHE A N 1
ATOM 678 C CA . PHE A 1 85 ? 21.074 15.587 -14.242 1.00 48.16 85 PHE A CA 1
ATOM 679 C C . PHE A 1 85 ? 20.473 15.347 -15.621 1.00 48.16 85 PHE A C 1
ATOM 681 O O . PHE A 1 85 ? 19.523 14.590 -15.784 1.00 48.16 85 PHE A O 1
ATOM 688 N N . SER A 1 86 ? 20.959 16.107 -16.603 1.00 49.03 86 SER A N 1
ATOM 689 C CA . SER A 1 86 ? 20.666 15.873 -18.011 1.00 49.03 86 SER A CA 1
ATOM 690 C C . SER A 1 86 ? 21.287 14.532 -18.371 1.00 49.03 86 SER A C 1
ATOM 692 O O . SER A 1 86 ? 22.436 14.458 -18.803 1.00 49.03 86 SER A O 1
ATOM 694 N N . PHE A 1 87 ? 20.538 13.466 -18.128 1.00 58.16 87 PHE A N 1
ATOM 695 C CA . PHE A 1 87 ? 20.958 12.115 -18.415 1.00 58.16 87 PHE A CA 1
ATOM 696 C C . PHE A 1 87 ? 20.712 11.846 -19.896 1.00 58.16 87 PHE A C 1
ATOM 698 O O . PHE A 1 87 ? 19.630 11.443 -20.314 1.00 58.16 87 PHE A O 1
ATOM 705 N N . THR A 1 88 ? 21.709 12.135 -20.723 1.00 57.75 88 THR A N 1
ATOM 706 C CA . THR A 1 88 ? 21.751 11.626 -22.092 1.00 57.75 88 THR A CA 1
ATOM 707 C C . THR A 1 88 ? 22.410 10.255 -22.051 1.00 57.75 88 THR A C 1
ATOM 709 O O . THR A 1 88 ? 23.621 10.115 -22.231 1.00 57.75 88 THR A O 1
ATOM 712 N N . ALA A 1 89 ? 21.607 9.226 -21.767 1.00 60.09 89 ALA A N 1
ATOM 713 C CA . ALA A 1 89 ? 22.016 7.858 -22.052 1.00 60.09 89 ALA A CA 1
ATOM 714 C C . ALA A 1 89 ? 22.334 7.779 -23.552 1.00 60.09 89 ALA A C 1
ATOM 716 O O . ALA A 1 89 ? 21.530 8.185 -24.386 1.00 60.09 89 ALA A O 1
ATOM 717 N N . LYS A 1 90 ? 23.557 7.360 -23.882 1.00 67.00 90 LYS A N 1
ATOM 718 C CA . LYS A 1 90 ? 24.082 7.378 -25.255 1.00 67.00 90 LYS A CA 1
ATOM 719 C C . LYS A 1 90 ? 23.799 6.069 -25.991 1.00 67.00 90 LYS A C 1
ATOM 721 O O . LYS A 1 90 ? 23.888 6.044 -27.210 1.00 67.00 90 LYS A O 1
ATOM 726 N N . SER A 1 91 ? 23.517 5.007 -25.236 1.00 74.88 91 SER A N 1
ATOM 727 C CA . SER A 1 91 ? 23.160 3.672 -25.710 1.00 74.88 91 SER A CA 1
ATOM 728 C C . SER A 1 91 ? 22.509 2.873 -24.564 1.00 74.88 91 SER A C 1
ATOM 730 O O . SER A 1 91 ? 22.643 3.277 -23.395 1.00 74.88 91 SER A O 1
ATOM 732 N N . PRO A 1 92 ? 21.860 1.727 -24.854 1.00 76.12 92 PRO A N 1
ATOM 733 C CA . PRO A 1 92 ? 21.382 0.788 -23.839 1.00 76.12 92 PRO A CA 1
ATOM 734 C C . PRO A 1 92 ? 22.470 0.371 -22.845 1.00 76.12 92 PRO A C 1
ATOM 736 O O . PRO A 1 92 ? 22.226 0.293 -21.649 1.00 76.12 92 PRO A O 1
ATOM 739 N N . GLU A 1 93 ? 23.690 0.111 -23.313 1.00 80.19 93 GLU A N 1
ATOM 740 C CA . GLU A 1 93 ? 24.810 -0.342 -22.480 1.00 80.19 93 GLU A CA 1
ATOM 741 C C . GLU A 1 93 ? 25.200 0.717 -21.455 1.00 80.19 93 GLU A C 1
ATOM 743 O O . GLU A 1 93 ? 25.325 0.398 -20.276 1.00 80.19 93 GLU A O 1
ATOM 748 N N . HIS A 1 94 ? 25.296 1.980 -21.880 1.00 77.19 94 HIS A N 1
ATOM 749 C CA . HIS A 1 94 ? 25.585 3.088 -20.972 1.00 77.19 94 HIS A CA 1
ATOM 750 C C . HIS A 1 94 ? 24.485 3.225 -19.906 1.00 77.19 94 HIS A C 1
ATOM 752 O O . HIS A 1 94 ? 24.775 3.470 -18.740 1.00 77.19 94 HIS A O 1
ATOM 758 N N . PHE A 1 95 ? 23.220 3.005 -20.279 1.00 77.69 95 PHE A N 1
ATOM 759 C CA . PHE A 1 95 ? 22.100 3.013 -19.335 1.00 77.69 95 PHE A CA 1
ATOM 760 C C . PHE A 1 95 ? 22.211 1.890 -18.290 1.00 77.69 95 PHE A C 1
ATOM 762 O O . PHE A 1 95 ? 22.033 2.130 -17.095 1.00 77.69 95 PHE A O 1
ATOM 769 N N . ILE A 1 96 ? 22.557 0.676 -18.728 1.00 81.19 96 ILE A N 1
ATOM 770 C CA . ILE A 1 96 ? 22.752 -0.482 -17.847 1.00 81.19 96 ILE A CA 1
ATOM 771 C C . ILE A 1 96 ? 23.961 -0.299 -16.922 1.00 81.19 96 ILE A C 1
ATOM 773 O O . ILE A 1 96 ? 23.864 -0.610 -15.736 1.00 81.19 96 ILE A O 1
ATOM 777 N N . GLU A 1 97 ? 25.080 0.225 -17.424 1.00 81.88 97 GLU A N 1
ATOM 778 C CA . GLU A 1 97 ? 26.251 0.548 -16.600 1.00 81.88 97 GLU A CA 1
ATOM 779 C C . GLU A 1 97 ? 25.891 1.527 -15.487 1.00 81.88 97 GLU A C 1
ATOM 781 O O . GLU A 1 97 ? 26.246 1.308 -14.331 1.00 81.88 97 GLU A O 1
ATOM 786 N N . LEU A 1 98 ? 25.109 2.557 -15.805 1.00 78.38 98 LEU A N 1
ATOM 787 C CA . LEU A 1 98 ? 24.692 3.543 -14.818 1.00 78.38 98 LEU A CA 1
ATOM 788 C C . LEU A 1 98 ? 23.772 2.924 -13.762 1.00 78.38 98 LEU A C 1
ATOM 790 O O . LEU A 1 98 ? 23.943 3.192 -12.580 1.00 78.38 98 LEU A O 1
ATOM 794 N N . ILE A 1 99 ? 22.855 2.032 -14.135 1.00 79.50 99 ILE A N 1
ATOM 795 C CA . ILE A 1 99 ? 22.022 1.312 -13.156 1.00 79.50 99 ILE A CA 1
ATOM 796 C C . ILE A 1 99 ? 22.857 0.482 -12.174 1.00 79.50 99 ILE A C 1
ATOM 798 O O . ILE A 1 99 ? 22.473 0.348 -11.008 1.00 79.50 99 ILE A O 1
ATOM 802 N N . ARG A 1 100 ? 23.994 -0.055 -12.631 1.00 82.25 100 ARG A N 1
ATOM 803 C CA . ARG A 1 100 ? 24.931 -0.836 -11.810 1.00 82.25 100 ARG A CA 1
ATOM 804 C C . ARG A 1 100 ? 25.829 0.041 -10.935 1.00 82.25 100 ARG A C 1
ATOM 806 O O . ARG A 1 100 ? 26.122 -0.327 -9.798 1.00 82.25 100 ARG A O 1
ATOM 813 N N . ASP A 1 101 ? 26.258 1.189 -11.451 1.00 76.44 101 ASP A N 1
ATOM 814 C CA . ASP A 1 101 ? 27.175 2.107 -10.765 1.00 76.44 101 ASP A CA 1
ATOM 815 C C . ASP A 1 101 ? 26.463 2.984 -9.719 1.00 76.44 101 ASP A C 1
ATOM 817 O O . ASP A 1 101 ? 27.001 3.288 -8.650 1.00 76.44 101 ASP A O 1
ATOM 821 N N . VAL A 1 102 ? 25.210 3.363 -9.986 1.00 63.94 102 VAL A N 1
ATOM 822 C CA . VAL A 1 102 ? 24.504 4.386 -9.212 1.00 63.94 102 VAL A CA 1
ATOM 823 C C . VAL A 1 102 ? 24.306 3.981 -7.738 1.00 63.94 102 VAL A C 1
ATOM 825 O O . VAL A 1 102 ? 23.599 3.035 -7.379 1.00 63.94 102 VAL A O 1
ATOM 828 N N . ARG A 1 103 ? 24.903 4.790 -6.849 1.00 55.62 103 ARG A N 1
ATOM 829 C CA . ARG A 1 103 ? 24.497 4.974 -5.446 1.00 55.62 103 ARG A CA 1
ATOM 830 C C . ARG A 1 103 ? 23.260 5.885 -5.454 1.00 55.62 103 ARG A C 1
ATOM 832 O O . ARG A 1 103 ? 23.398 7.096 -5.525 1.00 55.62 103 ARG A O 1
ATOM 839 N N . THR A 1 104 ? 22.062 5.308 -5.501 1.00 53.09 104 THR A N 1
ATOM 840 C CA . THR A 1 104 ? 20.812 5.985 -5.906 1.00 53.09 104 THR A CA 1
ATOM 841 C C . THR A 1 104 ? 20.381 7.168 -5.035 1.00 53.09 104 THR A C 1
ATOM 843 O O . THR A 1 104 ? 19.787 6.976 -3.975 1.00 53.09 104 THR A O 1
ATOM 846 N N . ASP A 1 105 ? 20.569 8.384 -5.547 1.00 54.91 105 ASP A N 1
ATOM 847 C CA . ASP A 1 105 ? 19.794 9.588 -5.211 1.00 54.91 105 ASP A CA 1
ATOM 848 C C . ASP A 1 105 ? 18.848 10.034 -6.353 1.00 54.91 105 ASP A C 1
ATOM 850 O O . ASP A 1 105 ? 18.075 10.980 -6.191 1.00 54.91 105 ASP A O 1
ATOM 854 N N . LEU A 1 106 ? 18.859 9.340 -7.498 1.00 58.81 106 LEU A N 1
ATOM 855 C CA . LEU A 1 106 ? 17.977 9.618 -8.637 1.00 58.81 106 LEU A CA 1
ATOM 856 C C . LEU A 1 106 ? 16.553 9.098 -8.398 1.00 58.81 106 LEU A C 1
ATOM 858 O O . LEU A 1 106 ? 16.354 7.978 -7.923 1.00 58.81 106 LEU A O 1
ATOM 862 N N . ASN A 1 107 ? 15.552 9.905 -8.762 1.00 67.62 107 ASN A N 1
ATOM 863 C CA . ASN A 1 107 ? 14.144 9.532 -8.629 1.00 67.62 107 ASN A CA 1
ATOM 864 C C . ASN A 1 107 ? 13.666 8.725 -9.855 1.00 67.62 107 ASN A C 1
ATOM 866 O O . ASN A 1 107 ? 14.207 8.867 -10.950 1.00 67.62 107 ASN A O 1
ATOM 870 N N . ALA A 1 108 ? 12.639 7.884 -9.685 1.00 67.00 108 ALA A N 1
ATOM 871 C CA . ALA A 1 108 ? 12.108 7.012 -10.744 1.00 67.00 108 ALA A CA 1
ATOM 872 C C . ALA A 1 108 ? 11.681 7.770 -12.019 1.00 67.00 108 ALA A C 1
ATOM 874 O O . ALA A 1 108 ? 11.793 7.241 -13.124 1.00 67.00 108 ALA A O 1
ATOM 875 N N . GLY A 1 109 ? 11.231 9.021 -11.873 1.00 68.38 109 GLY A N 1
ATOM 876 C CA . GLY A 1 109 ? 10.818 9.870 -12.989 1.00 68.38 109 GLY A CA 1
ATOM 877 C C . GLY A 1 109 ? 11.978 10.258 -13.904 1.00 68.38 109 GLY A C 1
ATOM 878 O O . GLY A 1 109 ? 11.826 10.207 -15.122 1.00 68.38 109 GLY A O 1
ATOM 879 N N . ASP A 1 110 ? 13.148 10.567 -13.337 1.00 74.38 110 ASP A N 1
ATOM 880 C CA . ASP A 1 110 ? 14.334 10.948 -14.117 1.00 74.38 110 ASP A CA 1
ATOM 881 C C . ASP A 1 110 ? 14.814 9.775 -14.991 1.00 74.38 110 ASP A C 1
ATOM 883 O O . ASP A 1 110 ? 15.148 9.946 -16.165 1.00 74.38 110 ASP A O 1
ATOM 887 N N . TRP A 1 111 ? 14.785 8.558 -14.440 1.00 74.38 111 TRP A N 1
ATOM 888 C CA . TRP A 1 111 ? 15.115 7.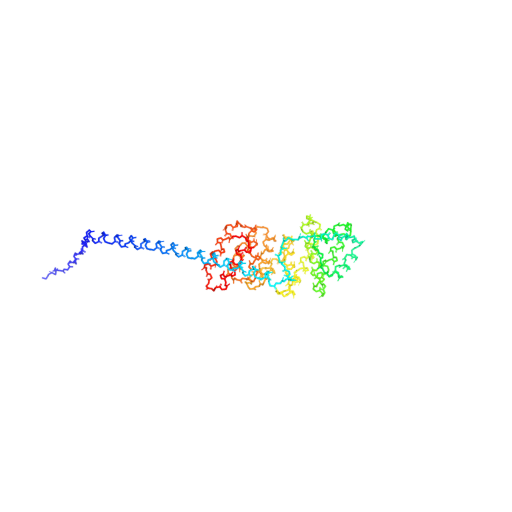340 -15.178 1.00 74.38 111 TRP A CA 1
ATOM 889 C C . TRP A 1 111 ? 14.110 7.024 -16.278 1.00 74.38 111 TRP A C 1
ATOM 891 O O . TRP A 1 111 ? 14.497 6.595 -17.366 1.00 74.38 111 TRP A O 1
ATOM 901 N N . ALA A 1 112 ? 12.824 7.242 -16.008 1.00 73.25 112 ALA A N 1
ATOM 902 C CA . ALA A 1 112 ? 11.794 7.004 -16.997 1.00 73.25 112 ALA A CA 1
ATOM 903 C C . ALA A 1 112 ? 11.893 7.979 -18.174 1.00 73.25 112 ALA A C 1
ATOM 905 O O . ALA A 1 112 ? 11.801 7.555 -19.325 1.00 73.25 112 ALA A O 1
ATOM 906 N N . GLU A 1 113 ? 12.156 9.257 -17.900 1.00 76.75 113 GLU A N 1
ATOM 907 C CA . GLU A 1 113 ? 12.405 10.263 -18.933 1.00 76.75 113 GLU A CA 1
ATOM 908 C C . GLU A 1 113 ? 13.673 9.942 -19.741 1.00 76.75 113 GLU A C 1
ATOM 910 O O . GLU A 1 113 ? 13.679 10.053 -20.968 1.00 76.75 113 GLU A O 1
ATOM 915 N N . ALA A 1 114 ? 14.745 9.502 -19.075 1.00 75.12 114 ALA A N 1
ATOM 916 C CA . ALA A 1 114 ? 15.973 9.088 -19.747 1.00 75.12 114 ALA A CA 1
ATOM 917 C C . ALA A 1 114 ? 15.740 7.898 -20.691 1.00 75.12 114 ALA A C 1
ATOM 919 O O . ALA A 1 114 ? 16.221 7.915 -21.824 1.00 75.12 114 ALA A O 1
ATOM 920 N N . LEU A 1 115 ? 14.960 6.902 -20.259 1.00 80.25 115 LEU A N 1
ATOM 921 C CA . LEU A 1 115 ? 14.625 5.745 -21.086 1.00 80.25 115 LEU A CA 1
ATOM 922 C C . LEU A 1 115 ? 13.756 6.132 -22.292 1.00 80.25 115 LEU A C 1
ATOM 924 O O . LEU A 1 115 ? 13.963 5.626 -23.390 1.00 80.25 115 LEU A O 1
ATOM 928 N N . GLN A 1 116 ? 12.831 7.080 -22.135 1.00 77.25 116 GLN A N 1
ATOM 929 C CA . GLN A 1 116 ? 12.029 7.596 -23.253 1.00 77.25 116 GLN A CA 1
ATOM 930 C C . GLN A 1 116 ? 12.878 8.267 -24.332 1.00 77.25 116 GLN A C 1
ATOM 932 O O . GLN A 1 116 ? 12.610 8.110 -25.524 1.00 77.25 116 GLN A O 1
ATOM 937 N N . LYS A 1 117 ? 13.911 9.008 -23.920 1.00 77.00 117 LYS A N 1
ATOM 938 C CA . LYS A 1 117 ? 14.834 9.685 -24.838 1.00 77.00 117 LYS A CA 1
ATOM 939 C C . LYS A 1 117 ? 15.751 8.723 -25.594 1.00 77.00 117 LYS A C 1
ATOM 941 O O . LYS A 1 117 ? 16.379 9.159 -26.554 1.00 77.00 117 LYS A O 1
ATOM 946 N N . ALA A 1 118 ? 15.804 7.444 -25.212 1.00 71.31 118 ALA A N 1
ATOM 947 C CA . ALA A 1 118 ? 16.568 6.427 -25.933 1.00 71.31 118 ALA A CA 1
ATOM 948 C C . ALA A 1 118 ? 16.008 6.129 -27.340 1.00 71.31 118 ALA A C 1
ATOM 950 O O . ALA A 1 118 ? 16.716 5.559 -28.163 1.00 71.31 118 ALA A O 1
ATOM 951 N N . GLY A 1 119 ? 14.770 6.539 -27.653 1.00 75.44 119 GLY A N 1
ATOM 952 C CA . GLY A 1 119 ? 14.220 6.430 -29.007 1.00 75.44 119 GLY A CA 1
ATOM 953 C C . GLY A 1 119 ? 14.103 4.978 -29.481 1.00 75.44 119 GLY A C 1
ATOM 954 O O . GLY A 1 119 ? 13.425 4.178 -28.836 1.00 75.44 119 GLY A O 1
ATOM 955 N N . ASP A 1 120 ? 14.757 4.651 -30.600 1.00 77.12 120 ASP A N 1
ATOM 956 C CA . ASP A 1 120 ? 14.708 3.327 -31.248 1.00 77.12 120 ASP A CA 1
ATOM 957 C C . ASP A 1 120 ? 15.300 2.200 -30.379 1.00 77.12 120 ASP A C 1
ATOM 959 O O . ASP A 1 120 ? 14.945 1.033 -30.534 1.00 77.12 120 ASP A O 1
ATOM 963 N N . ASP A 1 121 ? 16.138 2.552 -29.402 1.00 84.25 121 ASP A N 1
ATOM 964 C CA . ASP A 1 121 ? 16.802 1.620 -28.487 1.00 84.25 121 ASP A CA 1
ATOM 965 C C . ASP A 1 121 ? 15.964 1.273 -27.237 1.00 84.25 121 ASP A C 1
ATOM 967 O O . ASP A 1 121 ? 16.424 0.543 -26.348 1.00 84.25 121 ASP A O 1
ATOM 971 N N . TYR A 1 122 ? 14.731 1.789 -27.137 1.00 86.75 122 TYR A N 1
ATOM 972 C CA . TYR A 1 122 ? 13.853 1.603 -25.976 1.00 86.75 122 TYR A CA 1
ATOM 973 C C . TYR A 1 122 ? 13.647 0.126 -25.629 1.00 86.75 122 TYR A C 1
ATOM 975 O O . TYR A 1 122 ? 13.875 -0.286 -24.494 1.00 86.75 122 TYR A O 1
ATOM 983 N N . ASP A 1 123 ? 13.259 -0.684 -26.612 1.00 90.12 123 ASP A N 1
ATOM 984 C CA . ASP A 1 123 ? 12.880 -2.077 -26.378 1.00 90.12 123 ASP A CA 1
ATOM 985 C C . ASP A 1 123 ? 14.062 -2.942 -25.965 1.00 90.12 123 ASP A C 1
ATOM 987 O O . ASP A 1 123 ? 13.977 -3.666 -24.977 1.00 90.12 123 ASP A O 1
ATOM 991 N N . ALA A 1 124 ? 15.192 -2.788 -26.655 1.00 90.12 124 ALA A N 1
ATOM 992 C CA . ALA A 1 124 ? 16.432 -3.462 -26.294 1.00 90.12 124 ALA A CA 1
ATOM 993 C C . ALA A 1 124 ? 16.893 -3.076 -24.879 1.00 90.12 124 ALA A C 1
ATOM 995 O O . ALA A 1 124 ? 17.456 -3.896 -24.150 1.00 90.12 124 ALA A O 1
ATOM 996 N N . THR A 1 125 ? 16.646 -1.830 -24.465 1.00 90.19 125 THR A N 1
ATOM 997 C CA . THR A 1 125 ? 16.950 -1.384 -23.104 1.00 90.19 125 THR A CA 1
ATOM 998 C C . THR A 1 125 ? 15.990 -2.008 -22.091 1.00 90.19 125 THR A C 1
ATOM 1000 O O . THR A 1 125 ? 16.452 -2.523 -21.076 1.00 90.19 125 THR A O 1
ATOM 1003 N N . VAL A 1 126 ? 14.681 -2.039 -22.365 1.00 92.19 126 VAL A N 1
ATOM 1004 C CA . VAL A 1 126 ? 13.683 -2.686 -21.494 1.00 92.19 126 VAL A CA 1
ATOM 1005 C C . VAL A 1 126 ? 13.978 -4.174 -21.312 1.00 92.19 126 VAL A C 1
ATOM 1007 O O . VAL A 1 126 ? 13.985 -4.653 -20.181 1.00 92.19 126 VAL A O 1
ATOM 1010 N N . GLU A 1 127 ? 14.303 -4.896 -22.382 1.00 93.69 127 GLU A N 1
ATOM 1011 C CA . GLU A 1 127 ? 14.673 -6.315 -22.312 1.00 93.69 127 GLU A CA 1
ATOM 1012 C C . GLU A 1 127 ? 15.889 -6.537 -21.399 1.00 93.69 127 GLU A C 1
ATOM 1014 O O . GLU A 1 127 ? 15.882 -7.421 -20.539 1.00 93.69 127 GLU A O 1
ATOM 1019 N N . LYS A 1 128 ? 16.915 -5.683 -21.501 1.00 92.81 128 LYS A N 1
ATOM 1020 C CA . LYS A 1 128 ? 18.075 -5.733 -20.598 1.00 92.81 128 LYS A CA 1
ATOM 1021 C C . LYS A 1 128 ? 17.702 -5.413 -19.150 1.00 92.81 128 LYS A C 1
ATOM 1023 O O . LYS A 1 128 ? 18.209 -6.067 -18.241 1.00 92.81 128 LYS A O 1
ATOM 1028 N N . LEU A 1 129 ? 16.802 -4.458 -18.910 1.00 92.69 129 LEU A N 1
ATOM 1029 C CA . LEU A 1 129 ? 16.296 -4.163 -17.563 1.00 92.69 129 LEU A CA 1
ATOM 1030 C C . LEU A 1 129 ? 15.547 -5.353 -16.962 1.00 92.69 129 LEU A C 1
ATOM 1032 O O . LEU A 1 129 ? 15.748 -5.674 -15.793 1.00 92.69 129 LEU A O 1
ATOM 1036 N N . ILE A 1 130 ? 14.736 -6.046 -17.761 1.00 96.00 130 ILE A N 1
ATOM 1037 C CA . ILE A 1 130 ? 14.034 -7.264 -17.339 1.00 96.00 130 ILE A CA 1
ATOM 1038 C C . ILE A 1 130 ? 15.036 -8.366 -16.973 1.00 96.00 130 ILE A C 1
ATOM 1040 O O . ILE A 1 130 ? 14.837 -9.083 -15.992 1.00 96.00 130 ILE A O 1
ATOM 1044 N N . GLN A 1 131 ? 16.151 -8.481 -17.698 1.00 95.25 131 GLN A N 1
ATOM 1045 C CA . GLN A 1 131 ? 17.221 -9.420 -17.349 1.00 95.25 131 GLN A CA 1
ATOM 1046 C C . GLN A 1 131 ? 17.900 -9.071 -16.016 1.00 95.25 131 GLN A C 1
ATOM 1048 O O . GLN A 1 131 ? 18.191 -9.980 -15.234 1.00 95.25 131 GLN A O 1
ATOM 1053 N N . LEU A 1 132 ? 18.093 -7.780 -15.713 1.00 93.50 132 LEU A N 1
ATOM 1054 C CA . LEU A 1 132 ? 18.662 -7.326 -14.435 1.00 93.50 132 LEU A CA 1
ATOM 1055 C C . LEU A 1 132 ? 17.782 -7.646 -13.216 1.00 93.50 132 LEU A C 1
ATOM 1057 O O . LEU A 1 132 ? 18.292 -7.670 -12.100 1.00 93.50 132 LEU A O 1
ATOM 1061 N N . LEU A 1 133 ? 16.497 -7.966 -13.394 1.00 94.69 133 LEU A N 1
ATOM 1062 C CA . LEU A 1 133 ? 15.647 -8.467 -12.302 1.00 94.69 133 LEU A CA 1
ATOM 1063 C C . LEU A 1 133 ? 16.096 -9.839 -11.769 1.00 94.69 133 LEU A C 1
ATOM 1065 O O . LEU A 1 133 ? 15.600 -10.290 -10.744 1.00 94.69 133 LEU A O 1
ATOM 1069 N N . SER A 1 134 ? 17.019 -10.523 -12.447 1.00 93.31 134 SER A N 1
ATOM 1070 C CA . SER A 1 134 ? 17.645 -11.764 -11.967 1.00 93.31 134 SER A CA 1
ATOM 1071 C C . SER A 1 134 ? 19.098 -11.580 -11.535 1.00 93.31 134 SER A C 1
ATOM 1073 O O . SER A 1 134 ? 19.807 -12.571 -11.365 1.00 93.31 134 SER A O 1
ATOM 1075 N N . ASP A 1 135 ? 19.562 -10.339 -11.393 1.00 93.00 135 ASP A N 1
ATOM 1076 C CA . ASP A 1 135 ? 20.921 -10.064 -10.941 1.00 93.00 135 ASP A CA 1
ATOM 1077 C C . ASP A 1 135 ? 21.119 -10.551 -9.487 1.00 93.00 135 ASP A C 1
ATOM 1079 O O . ASP A 1 135 ? 20.215 -10.387 -8.658 1.00 93.00 135 ASP A O 1
ATOM 1083 N N . PRO A 1 136 ? 22.261 -11.175 -9.145 1.00 89.00 136 PRO A N 1
ATOM 1084 C CA . PRO A 1 136 ? 22.526 -11.617 -7.777 1.00 89.00 136 PRO A CA 1
ATOM 1085 C C . PRO A 1 136 ? 22.572 -10.465 -6.765 1.00 89.00 136 PRO A C 1
ATOM 1087 O O . PRO A 1 136 ? 22.335 -10.704 -5.584 1.00 89.00 136 PRO A O 1
ATOM 1090 N N . GLU A 1 137 ? 22.854 -9.228 -7.189 1.00 88.12 137 GLU A N 1
ATOM 1091 C CA . GLU A 1 137 ? 22.892 -8.078 -6.289 1.00 88.12 137 GLU A CA 1
ATOM 1092 C C . GLU A 1 137 ? 21.507 -7.426 -6.140 1.00 88.12 137 GLU A C 1
ATOM 1094 O O . GLU A 1 137 ? 20.955 -6.856 -7.084 1.00 88.12 137 GLU A O 1
ATOM 1099 N N . ASP A 1 138 ? 20.967 -7.433 -4.917 1.00 85.12 138 ASP A N 1
ATOM 1100 C CA . ASP A 1 138 ? 19.638 -6.889 -4.584 1.00 85.12 138 ASP A CA 1
ATOM 1101 C C . ASP A 1 138 ? 19.462 -5.438 -5.036 1.00 85.12 138 ASP A C 1
ATOM 1103 O O . ASP A 1 138 ? 18.405 -5.040 -5.527 1.00 85.12 138 ASP A O 1
ATOM 1107 N N . ARG A 1 139 ? 20.528 -4.640 -4.912 1.00 85.00 139 ARG A N 1
ATOM 1108 C CA . ARG A 1 139 ? 20.549 -3.241 -5.344 1.00 85.00 139 ARG A CA 1
ATOM 1109 C C . ARG A 1 139 ? 20.305 -3.107 -6.847 1.00 85.00 139 ARG A C 1
ATOM 1111 O O . ARG A 1 139 ? 19.552 -2.227 -7.256 1.00 85.00 139 ARG A O 1
ATOM 1118 N N . ILE A 1 140 ? 20.904 -3.975 -7.661 1.00 88.75 140 ILE A N 1
ATOM 1119 C CA . ILE A 1 140 ? 20.739 -3.947 -9.119 1.00 88.75 140 ILE A CA 1
ATOM 1120 C C . ILE A 1 140 ? 19.311 -4.357 -9.487 1.00 88.75 140 ILE A C 1
ATOM 1122 O O . ILE A 1 140 ? 18.662 -3.647 -10.260 1.00 88.75 140 ILE A O 1
ATOM 1126 N N . ARG A 1 141 ? 18.787 -5.435 -8.880 1.00 90.56 141 ARG A N 1
ATOM 1127 C CA . ARG A 1 141 ? 17.390 -5.863 -9.084 1.00 90.56 141 ARG A CA 1
ATOM 1128 C C . ARG A 1 141 ? 16.411 -4.746 -8.745 1.00 90.56 141 ARG A C 1
ATOM 1130 O O . ARG A 1 141 ? 15.509 -4.441 -9.526 1.00 90.56 141 ARG A O 1
ATOM 1137 N N . ARG A 1 142 ? 16.619 -4.098 -7.598 1.00 86.44 142 ARG A N 1
ATOM 1138 C CA . ARG A 1 142 ? 15.780 -3.000 -7.125 1.00 86.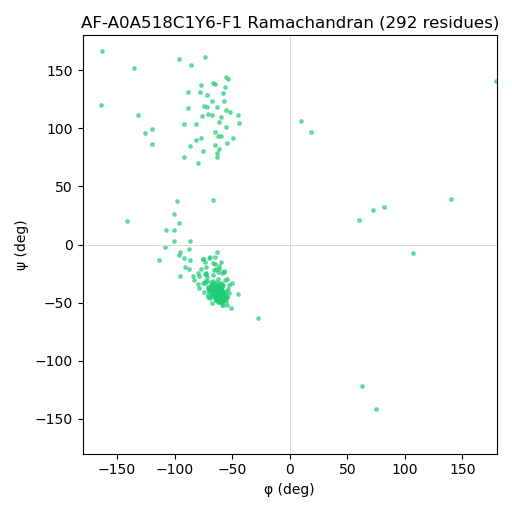44 142 ARG A CA 1
ATOM 1139 C C . ARG A 1 142 ? 15.816 -1.801 -8.065 1.00 86.44 142 ARG A C 1
ATOM 1141 O O . ARG A 1 142 ? 14.759 -1.288 -8.424 1.00 86.44 142 ARG A O 1
ATOM 1148 N N . ASN A 1 143 ? 17.003 -1.379 -8.502 1.00 86.38 143 ASN A N 1
ATOM 1149 C CA . ASN A 1 143 ? 17.138 -0.277 -9.453 1.00 86.38 143 ASN A CA 1
ATOM 1150 C C . ASN A 1 143 ? 16.385 -0.585 -10.751 1.00 86.38 143 ASN A C 1
ATOM 1152 O O . ASN A 1 143 ? 15.595 0.239 -11.205 1.00 86.38 143 ASN A O 1
ATOM 1156 N N . ALA A 1 144 ? 16.560 -1.788 -11.305 1.00 90.69 144 ALA A N 1
ATOM 1157 C CA . ALA A 1 144 ? 15.827 -2.215 -12.493 1.00 90.69 144 ALA A CA 1
ATOM 1158 C C . ALA A 1 144 ? 14.304 -2.163 -12.275 1.00 90.69 144 ALA A C 1
ATOM 1160 O O . ALA A 1 144 ? 13.586 -1.608 -13.106 1.00 90.69 144 ALA A O 1
ATOM 1161 N N . CYS A 1 145 ? 13.815 -2.652 -11.131 1.00 90.44 145 CYS A N 1
ATOM 1162 C CA . CYS A 1 145 ? 12.395 -2.612 -10.784 1.00 90.44 145 CYS A CA 1
ATOM 1163 C C . CYS A 1 145 ? 11.847 -1.176 -10.706 1.00 90.44 145 CYS A C 1
ATOM 1165 O O . CY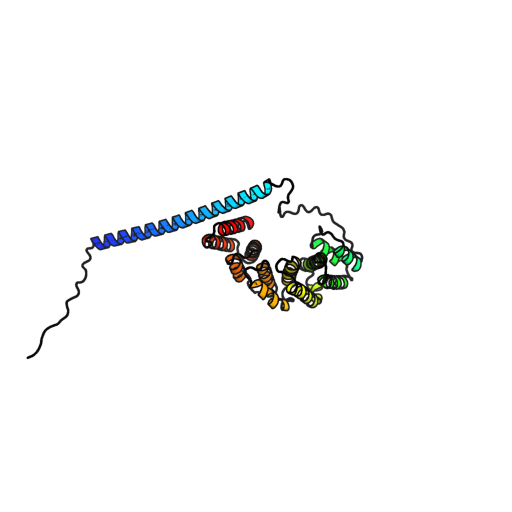S A 1 145 ? 10.780 -0.900 -11.249 1.00 90.44 145 CYS A O 1
ATOM 1167 N N . ILE A 1 146 ? 12.586 -0.243 -10.095 1.00 85.56 146 ILE A N 1
ATOM 1168 C CA . ILE A 1 146 ? 12.198 1.174 -9.991 1.00 85.56 146 ILE A CA 1
ATOM 1169 C C . ILE A 1 146 ? 12.113 1.831 -11.375 1.00 85.56 146 ILE A C 1
ATOM 1171 O O . ILE A 1 146 ? 11.151 2.545 -11.663 1.00 85.56 146 ILE A O 1
ATOM 1175 N N . VAL A 1 147 ? 13.096 1.585 -12.247 1.00 87.25 147 VAL A N 1
ATOM 1176 C CA . VAL A 1 147 ? 13.102 2.142 -13.610 1.00 87.25 147 VAL A CA 1
ATOM 1177 C C . VAL A 1 147 ? 11.934 1.603 -14.436 1.00 87.25 147 VAL A C 1
ATOM 1179 O O . VAL A 1 147 ? 11.276 2.368 -15.149 1.00 87.25 147 VAL A O 1
ATOM 1182 N N . LEU A 1 148 ? 11.658 0.300 -14.323 1.00 91.12 148 LEU A N 1
ATOM 1183 C CA . LEU A 1 148 ? 10.534 -0.353 -14.992 1.00 91.12 148 LEU A CA 1
ATOM 1184 C C . LEU A 1 148 ? 9.189 0.162 -14.460 1.00 91.12 148 LEU A C 1
ATOM 1186 O O . LEU A 1 148 ? 8.293 0.433 -15.255 1.00 91.12 148 LEU A O 1
ATOM 1190 N N . ALA A 1 149 ? 9.057 0.377 -13.148 1.00 89.50 149 ALA A N 1
ATOM 1191 C CA . ALA A 1 149 ? 7.866 0.970 -12.540 1.00 89.50 149 ALA A CA 1
ATOM 1192 C C . ALA A 1 149 ? 7.590 2.390 -13.054 1.00 89.50 149 ALA A C 1
ATOM 1194 O O . ALA A 1 149 ? 6.460 2.701 -13.426 1.00 89.50 149 ALA A O 1
ATOM 1195 N N . GLY A 1 150 ? 8.631 3.216 -13.200 1.00 85.75 150 GLY A N 1
ATOM 1196 C CA . GLY A 1 150 ? 8.505 4.569 -13.753 1.00 85.75 150 GLY A CA 1
ATOM 1197 C C . GLY A 1 150 ? 7.956 4.628 -15.190 1.00 85.75 150 GLY A C 1
ATOM 1198 O O . GLY A 1 150 ? 7.523 5.694 -15.635 1.00 85.75 150 GLY A O 1
ATOM 1199 N N . GLN A 1 151 ? 7.924 3.508 -15.925 1.00 86.06 151 GLN A N 1
ATOM 1200 C CA . GLN A 1 151 ? 7.301 3.447 -17.255 1.00 86.06 151 GLN A CA 1
ATOM 1201 C C . GLN A 1 151 ? 5.768 3.478 -17.202 1.00 86.06 151 GLN A C 1
ATOM 1203 O O . GLN A 1 151 ? 5.132 3.913 -18.165 1.00 86.06 151 GLN A O 1
ATOM 1208 N N . TYR A 1 152 ? 5.166 3.053 -16.089 1.00 84.31 152 TYR A N 1
ATOM 1209 C CA . TYR A 1 152 ? 3.710 2.992 -15.934 1.00 84.31 152 TYR A CA 1
ATOM 1210 C C . TYR A 1 152 ? 3.105 4.338 -15.511 1.00 84.31 152 TYR A C 1
ATOM 1212 O O . TYR A 1 152 ? 1.976 4.633 -15.900 1.00 84.31 152 TYR A O 1
ATOM 1220 N N . ASP A 1 153 ? 3.872 5.187 -14.820 1.00 73.12 153 ASP A N 1
ATOM 1221 C CA . ASP A 1 153 ? 3.434 6.528 -14.398 1.00 73.12 153 ASP A CA 1
ATOM 1222 C C . ASP A 1 153 ? 3.342 7.530 -15.566 1.00 73.12 153 ASP A C 1
ATOM 1224 O O . ASP A 1 153 ? 2.569 8.485 -15.523 1.00 73.12 153 ASP A O 1
ATOM 1228 N N . ASN A 1 154 ? 4.107 7.312 -16.641 1.00 63.38 154 ASN A N 1
ATOM 1229 C CA . ASN A 1 154 ? 4.296 8.280 -17.729 1.00 63.38 154 ASN A CA 1
ATOM 1230 C C . ASN A 1 154 ? 3.453 8.002 -18.989 1.00 63.38 154 ASN A C 1
ATOM 1232 O O . ASN A 1 154 ? 3.852 8.383 -20.084 1.00 63.38 154 ASN A O 1
ATOM 1236 N N . GLN A 1 155 ? 2.306 7.322 -18.873 1.00 63.31 155 GLN A N 1
ATOM 1237 C CA . GLN A 1 155 ? 1.425 6.982 -20.012 1.00 63.31 155 GLN A CA 1
ATOM 1238 C C . GLN A 1 155 ? 2.081 6.112 -21.111 1.00 63.31 155 GLN A C 1
ATOM 1240 O O . GLN A 1 155 ? 1.586 6.046 -22.232 1.00 63.31 155 GLN A O 1
ATOM 1245 N N . ILE A 1 156 ? 3.167 5.391 -20.803 1.00 73.94 156 ILE A N 1
ATOM 1246 C CA . ILE A 1 156 ? 3.894 4.530 -21.764 1.00 73.94 156 ILE A CA 1
ATOM 1247 C C . ILE A 1 156 ? 3.534 3.047 -21.591 1.00 73.94 156 ILE A C 1
ATOM 1249 O O . ILE A 1 156 ? 4.141 2.159 -22.188 1.00 73.94 156 ILE A O 1
ATOM 1253 N N . ARG A 1 157 ? 2.470 2.766 -20.830 1.00 80.50 157 ARG A N 1
ATOM 1254 C CA . ARG A 1 157 ? 1.909 1.423 -20.631 1.00 80.50 157 ARG A CA 1
ATOM 1255 C C . ARG A 1 157 ? 1.785 0.639 -21.942 1.00 80.50 157 ARG A C 1
ATOM 1257 O O . ARG A 1 157 ? 2.148 -0.530 -21.983 1.00 80.50 157 ARG A O 1
ATOM 1264 N N . GLU A 1 158 ? 1.327 1.285 -23.013 1.00 84.06 158 GLU A N 1
ATOM 1265 C CA . GLU A 1 158 ? 1.150 0.638 -24.319 1.00 84.06 158 GLU A CA 1
ATOM 1266 C C . GLU A 1 158 ? 2.469 0.104 -24.903 1.00 84.06 158 GLU A C 1
ATOM 1268 O O . GLU A 1 158 ? 2.492 -0.995 -25.452 1.00 84.06 158 GLU A O 1
ATOM 1273 N N . LYS A 1 159 ? 3.596 0.815 -24.730 1.00 87.50 159 LYS A N 1
ATOM 1274 C CA . LYS A 1 159 ? 4.905 0.320 -25.200 1.00 87.50 159 LYS A CA 1
ATOM 1275 C C . LYS A 1 159 ? 5.426 -0.839 -24.353 1.00 87.50 159 LYS A C 1
ATOM 1277 O O . LYS A 1 159 ? 6.110 -1.715 -24.875 1.00 87.50 159 LYS A O 1
ATOM 1282 N N . MET A 1 160 ? 5.091 -0.859 -23.062 1.00 91.31 160 MET A N 1
ATOM 1283 C CA . MET A 1 160 ? 5.471 -1.944 -22.152 1.00 91.31 160 MET A CA 1
ATOM 1284 C C . MET A 1 160 ? 4.684 -3.234 -22.398 1.00 91.31 160 MET A C 1
ATOM 1286 O O . MET A 1 160 ? 5.162 -4.303 -22.025 1.00 91.31 160 MET A O 1
ATOM 1290 N N . GLN A 1 161 ? 3.530 -3.166 -23.070 1.00 92.44 161 GLN A N 1
ATOM 1291 C CA . GLN A 1 161 ? 2.605 -4.294 -23.197 1.00 92.44 161 GLN A CA 1
ATOM 1292 C C . GLN A 1 161 ? 3.251 -5.558 -23.774 1.00 92.44 161 GLN A C 1
ATOM 1294 O O . GLN A 1 161 ? 3.044 -6.657 -23.260 1.00 92.44 161 GLN A O 1
ATOM 1299 N N . LYS A 1 162 ? 4.097 -5.419 -24.801 1.00 93.94 162 LYS A N 1
ATOM 1300 C CA . LYS A 1 162 ? 4.793 -6.572 -25.398 1.00 93.94 162 LYS A CA 1
ATOM 1301 C C . LYS A 1 162 ? 5.796 -7.244 -24.454 1.00 93.94 162 LYS A C 1
ATOM 1303 O O . LYS A 1 162 ? 6.114 -8.413 -24.641 1.00 93.94 162 LYS A O 1
ATOM 1308 N N . HIS A 1 163 ? 6.262 -6.517 -23.441 1.00 95.75 163 HIS A N 1
ATOM 1309 C CA . HIS A 1 163 ? 7.231 -6.976 -22.448 1.00 95.75 163 HIS A CA 1
ATOM 1310 C C . HIS A 1 163 ? 6.561 -7.574 -21.202 1.00 95.75 163 HIS A C 1
ATOM 1312 O O . HIS A 1 163 ? 7.234 -8.220 -20.397 1.00 95.75 163 HIS A O 1
ATOM 1318 N N . HIS A 1 164 ? 5.242 -7.403 -21.033 1.00 96.06 164 HIS A N 1
ATOM 1319 C CA . HIS A 1 164 ? 4.508 -7.874 -19.853 1.00 96.06 164 HIS A CA 1
ATOM 1320 C C . HIS A 1 164 ? 4.693 -9.373 -19.558 1.00 96.06 164 HIS A C 1
ATOM 1322 O O . HIS A 1 164 ? 4.959 -9.688 -18.398 1.00 96.06 164 HIS A O 1
ATOM 1328 N N . PRO A 1 165 ? 4.631 -10.308 -20.532 1.00 97.00 165 PRO A N 1
ATOM 1329 C CA . PRO A 1 165 ? 4.744 -11.734 -20.218 1.00 97.00 165 PRO A CA 1
ATOM 1330 C C . PRO A 1 165 ? 6.076 -12.102 -19.555 1.00 97.00 165 PRO A C 1
ATOM 1332 O O . PRO A 1 165 ? 6.105 -12.849 -18.574 1.00 97.00 165 PRO A O 1
ATOM 1335 N N . GLU A 1 166 ? 7.190 -11.564 -20.061 1.00 97.38 166 GLU A N 1
ATOM 1336 C CA . GLU A 1 166 ? 8.505 -11.835 -19.481 1.00 97.38 166 GLU A CA 1
ATOM 1337 C C . GLU A 1 166 ? 8.709 -11.079 -18.166 1.00 97.38 166 GLU A C 1
ATOM 1339 O O . GLU A 1 166 ? 9.200 -11.666 -17.197 1.00 97.38 166 GLU A O 1
ATOM 1344 N N . LEU A 1 167 ? 8.275 -9.817 -18.100 1.00 97.62 167 LEU A N 1
ATOM 1345 C CA . LEU A 1 167 ? 8.347 -9.008 -16.889 1.00 97.62 167 LEU A CA 1
ATOM 1346 C C . LEU A 1 167 ? 7.591 -9.672 -15.730 1.00 97.62 167 LEU A C 1
ATOM 1348 O O . LEU A 1 167 ? 8.174 -9.905 -14.674 1.00 97.62 167 LEU A O 1
ATOM 1352 N N . VAL A 1 168 ? 6.328 -10.055 -15.932 1.00 98.12 168 VAL A N 1
ATOM 1353 C CA . VAL A 1 168 ? 5.503 -10.729 -14.914 1.00 98.12 168 VAL A CA 1
ATOM 1354 C C . VAL A 1 168 ? 6.167 -12.020 -14.441 1.00 98.12 168 VAL A C 1
ATOM 1356 O O . VAL A 1 168 ? 6.218 -12.282 -13.238 1.00 98.12 168 VAL A O 1
ATOM 1359 N N . ARG A 1 169 ? 6.734 -12.809 -15.363 1.00 97.88 169 ARG A N 1
ATOM 1360 C CA . ARG A 1 169 ? 7.459 -14.036 -15.015 1.00 97.88 169 ARG A CA 1
ATOM 1361 C C . ARG A 1 169 ? 8.648 -13.748 -14.094 1.00 97.88 169 ARG A C 1
ATOM 1363 O O . ARG A 1 169 ? 8.785 -14.414 -13.073 1.00 97.88 169 ARG A O 1
ATOM 1370 N N . LYS A 1 170 ? 9.481 -12.755 -14.421 1.00 97.19 170 LYS A N 1
ATOM 1371 C CA . LYS A 1 170 ? 10.648 -12.374 -13.605 1.00 97.19 170 LYS A CA 1
ATOM 1372 C C . LYS A 1 170 ? 10.255 -11.837 -12.228 1.00 97.19 170 LYS A C 1
ATOM 1374 O O . LYS A 1 170 ? 10.890 -12.186 -11.239 1.00 97.19 170 LYS A O 1
ATOM 1379 N N . LEU A 1 171 ? 9.191 -11.040 -12.148 1.00 97.25 171 LEU A N 1
ATOM 1380 C CA . LEU A 1 171 ? 8.679 -10.525 -10.874 1.00 97.25 171 LEU A CA 1
ATOM 1381 C C . LEU A 1 171 ? 8.114 -11.644 -9.992 1.00 97.25 171 LEU A C 1
ATOM 1383 O O . LEU A 1 171 ? 8.311 -11.632 -8.780 1.00 97.25 171 LEU A O 1
ATOM 1387 N N . LEU A 1 172 ? 7.472 -12.652 -10.588 1.00 96.75 172 LEU A N 1
ATOM 1388 C CA . LEU A 1 172 ? 7.045 -13.846 -9.859 1.00 96.75 172 LEU A CA 1
ATOM 1389 C C . LEU A 1 172 ? 8.218 -14.671 -9.330 1.00 96.75 172 LEU A C 1
ATOM 1391 O O . LEU A 1 172 ? 8.106 -15.236 -8.244 1.00 96.75 172 LEU A O 1
ATOM 1395 N N . ASP A 1 173 ? 9.323 -14.746 -10.070 1.00 95.12 173 ASP A N 1
ATOM 1396 C CA . ASP A 1 173 ? 10.538 -15.409 -9.593 1.00 95.12 173 ASP A CA 1
ATOM 1397 C C . ASP A 1 173 ? 11.116 -14.665 -8.372 1.00 95.12 173 ASP A C 1
ATOM 1399 O O . ASP A 1 173 ? 11.441 -15.315 -7.380 1.00 95.12 173 ASP A O 1
ATOM 1403 N N . ILE A 1 174 ? 11.139 -13.321 -8.388 1.00 94.00 174 ILE A N 1
ATOM 1404 C CA . ILE A 1 174 ? 11.522 -12.502 -7.219 1.00 94.00 174 ILE A CA 1
ATOM 1405 C C . ILE A 1 174 ? 10.613 -12.810 -6.026 1.00 94.00 174 ILE A C 1
ATOM 1407 O O . ILE A 1 174 ? 11.110 -13.109 -4.948 1.00 94.00 174 ILE A O 1
ATOM 1411 N N . ILE A 1 175 ? 9.290 -12.818 -6.213 1.00 94.62 175 ILE A N 1
ATOM 1412 C CA . ILE A 1 175 ? 8.340 -13.060 -5.113 1.00 94.62 175 ILE A CA 1
ATOM 1413 C C . ILE A 1 175 ? 8.483 -14.461 -4.508 1.00 94.62 175 ILE A C 1
ATOM 1415 O O . ILE A 1 175 ? 8.313 -14.635 -3.306 1.00 94.62 175 ILE A O 1
ATOM 1419 N N . LYS A 1 176 ? 8.779 -15.477 -5.324 1.00 93.00 176 LYS A N 1
ATOM 1420 C CA . LYS A 1 176 ? 8.939 -16.860 -4.845 1.00 93.00 176 LYS A CA 1
ATOM 1421 C C . LYS A 1 176 ? 10.239 -17.084 -4.078 1.00 93.00 176 LYS A C 1
ATOM 1423 O O . LYS A 1 176 ? 10.286 -17.980 -3.240 1.00 93.00 176 LYS A O 1
ATOM 1428 N N . LEU A 1 177 ? 11.293 -16.353 -4.435 1.00 89.50 177 LEU A N 1
ATOM 1429 C CA . LEU A 1 177 ? 12.630 -16.516 -3.860 1.00 89.50 177 LEU A CA 1
ATOM 1430 C C . LEU A 1 177 ? 12.900 -15.543 -2.712 1.00 89.50 177 LEU A C 1
ATOM 1432 O O . LEU A 1 177 ? 13.723 -15.844 -1.849 1.00 89.50 177 LEU A O 1
ATOM 1436 N N . GLY A 1 178 ? 12.238 -14.391 -2.726 1.00 84.00 178 GLY A N 1
ATOM 1437 C CA . GLY A 1 178 ? 12.407 -13.339 -1.743 1.00 84.00 178 GLY A CA 1
ATOM 1438 C C . GLY A 1 178 ? 11.780 -13.671 -0.395 1.00 84.00 178 GLY A C 1
ATOM 1439 O O . GLY A 1 178 ? 10.925 -14.549 -0.252 1.00 84.00 178 GLY A O 1
ATOM 1440 N N . THR A 1 179 ? 12.226 -12.946 0.620 1.00 84.31 179 THR A N 1
ATOM 1441 C CA . THR A 1 179 ? 11.684 -13.003 1.971 1.00 84.31 179 THR A CA 1
ATOM 1442 C C . THR A 1 179 ? 10.657 -11.887 2.199 1.00 84.31 179 THR A C 1
ATOM 1444 O O . THR A 1 179 ? 10.675 -10.856 1.519 1.00 84.31 179 THR A O 1
ATOM 1447 N N . PRO A 1 180 ? 9.776 -12.024 3.209 1.00 78.00 180 PRO A N 1
ATOM 1448 C CA . PRO A 1 180 ? 8.776 -11.002 3.526 1.00 78.00 180 PRO A CA 1
ATOM 1449 C C . PRO A 1 180 ? 9.361 -9.613 3.829 1.00 78.00 180 PRO A C 1
ATOM 1451 O O . PRO A 1 180 ? 8.658 -8.608 3.731 1.00 78.00 180 PRO A O 1
ATOM 1454 N N . THR A 1 181 ? 10.632 -9.541 4.226 1.00 80.12 181 THR A N 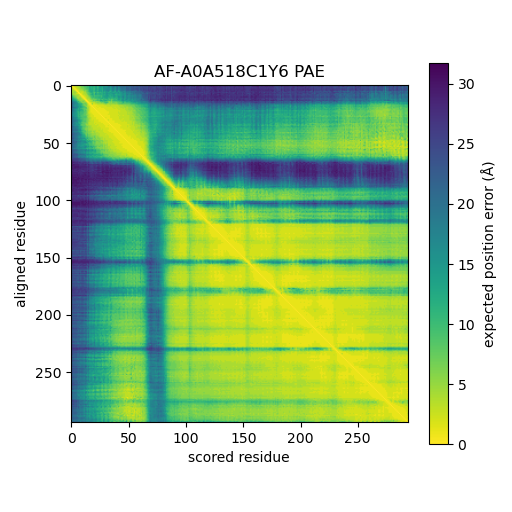1
ATOM 1455 C CA . THR A 1 181 ? 11.315 -8.289 4.576 1.00 80.12 181 THR A CA 1
ATOM 1456 C C . THR A 1 181 ? 12.106 -7.678 3.426 1.00 80.12 181 THR A C 1
ATOM 1458 O O . THR A 1 181 ? 12.599 -6.559 3.574 1.00 80.12 181 THR A O 1
ATOM 1461 N N . ASP A 1 182 ? 12.220 -8.366 2.289 1.00 85.06 182 ASP A N 1
ATOM 1462 C CA . ASP A 1 182 ? 13.085 -7.903 1.211 1.00 85.06 182 ASP A CA 1
ATOM 1463 C C . ASP A 1 182 ? 12.424 -6.764 0.431 1.00 85.06 182 ASP A C 1
ATOM 1465 O O . ASP A 1 182 ? 11.255 -6.822 0.029 1.00 85.06 182 ASP A O 1
ATOM 1469 N N . SER A 1 183 ? 13.184 -5.688 0.218 1.00 83.75 183 SER A N 1
ATOM 1470 C CA . SER A 1 183 ? 12.682 -4.502 -0.480 1.00 83.75 183 SER A CA 1
ATOM 1471 C C . SER A 1 183 ? 12.362 -4.767 -1.950 1.00 83.75 183 SER A C 1
ATOM 1473 O O . SER A 1 183 ? 11.447 -4.154 -2.490 1.00 83.75 183 SER A O 1
ATOM 1475 N N . ASP A 1 184 ? 13.091 -5.681 -2.592 1.00 87.69 184 ASP A N 1
ATOM 1476 C CA . ASP A 1 184 ? 12.861 -6.059 -3.989 1.00 87.69 184 ASP A CA 1
ATOM 1477 C C . ASP A 1 184 ? 11.536 -6.816 -4.170 1.00 87.69 184 ASP A C 1
ATOM 1479 O O . ASP A 1 184 ? 10.835 -6.592 -5.152 1.00 87.69 184 ASP A O 1
ATOM 1483 N N . THR A 1 185 ? 11.142 -7.634 -3.193 1.00 92.19 185 THR A N 1
ATOM 1484 C CA . THR A 1 185 ? 9.858 -8.344 -3.182 1.00 92.19 185 THR A CA 1
ATOM 1485 C C . THR A 1 185 ? 8.697 -7.358 -3.092 1.00 92.19 185 THR A C 1
ATOM 1487 O O . THR A 1 185 ? 7.735 -7.454 -3.855 1.00 92.19 185 THR A O 1
ATOM 1490 N N . LEU A 1 186 ? 8.804 -6.355 -2.215 1.00 91.75 186 LEU A N 1
ATOM 1491 C CA . LEU A 1 186 ? 7.811 -5.286 -2.126 1.00 91.75 186 LEU A CA 1
ATOM 1492 C C . LEU A 1 186 ? 7.703 -4.494 -3.439 1.00 91.75 186 LEU A C 1
ATOM 1494 O O . LEU A 1 186 ? 6.593 -4.222 -3.903 1.00 91.75 186 LEU A O 1
ATOM 1498 N N . ASP A 1 187 ? 8.840 -4.121 -4.029 1.00 91.44 187 ASP A N 1
ATOM 1499 C CA . ASP A 1 187 ? 8.874 -3.376 -5.290 1.00 91.44 187 ASP A CA 1
ATOM 1500 C C . ASP A 1 187 ? 8.294 -4.223 -6.443 1.00 91.44 187 ASP A C 1
ATOM 1502 O O . ASP A 1 187 ? 7.518 -3.708 -7.252 1.00 91.44 187 ASP A O 1
ATOM 1506 N N . ALA A 1 188 ? 8.539 -5.538 -6.451 1.00 95.31 188 ALA A N 1
ATO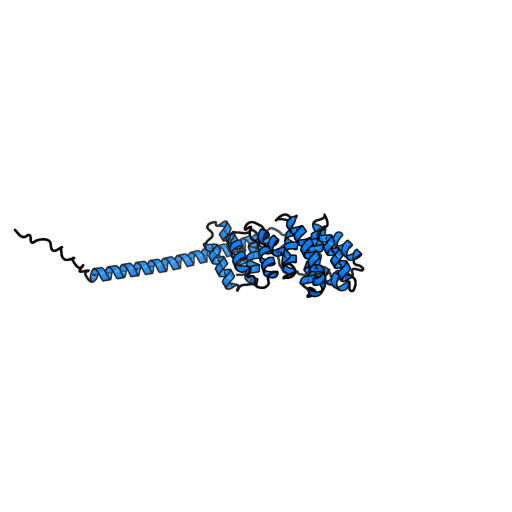M 1507 C CA . ALA A 1 188 ? 7.953 -6.466 -7.414 1.00 95.31 188 ALA A CA 1
ATOM 1508 C C . ALA A 1 188 ? 6.426 -6.587 -7.278 1.00 95.31 188 ALA A C 1
ATOM 1510 O O . ALA A 1 188 ? 5.717 -6.539 -8.285 1.00 95.31 188 ALA A O 1
ATOM 1511 N N . ILE A 1 189 ? 5.897 -6.684 -6.052 1.00 96.62 189 ILE A N 1
ATOM 1512 C CA . ILE A 1 189 ? 4.446 -6.707 -5.792 1.00 96.62 189 ILE A CA 1
ATOM 1513 C C . ILE A 1 189 ? 3.780 -5.431 -6.316 1.00 96.62 189 ILE A C 1
ATOM 1515 O O . ILE A 1 189 ? 2.756 -5.498 -7.001 1.00 96.62 189 ILE A O 1
ATOM 1519 N N . LYS A 1 190 ? 4.367 -4.264 -6.026 1.00 94.31 190 LYS A N 1
ATOM 1520 C CA . LYS A 1 190 ? 3.851 -2.975 -6.507 1.00 94.31 190 LYS A CA 1
ATOM 1521 C C . LYS A 1 190 ? 3.860 -2.906 -8.031 1.00 94.31 190 LYS A C 1
ATOM 1523 O O . LYS A 1 190 ? 2.857 -2.506 -8.620 1.00 94.31 190 LYS A O 1
ATOM 1528 N N . LEU A 1 191 ? 4.954 -3.335 -8.663 1.00 95.06 191 LEU A N 1
ATOM 1529 C CA . LEU A 1 191 ? 5.083 -3.328 -10.117 1.00 95.06 191 LEU A CA 1
ATOM 1530 C C . LEU A 1 191 ? 4.064 -4.255 -10.794 1.00 95.06 191 LEU A C 1
ATOM 1532 O O . LEU A 1 191 ? 3.473 -3.871 -11.798 1.00 95.06 191 LEU A O 1
ATOM 1536 N N . LEU A 1 192 ? 3.777 -5.428 -10.225 1.00 97.19 192 LEU A N 1
ATOM 1537 C CA . LEU A 1 192 ? 2.697 -6.293 -10.718 1.00 97.19 192 LEU A CA 1
ATOM 1538 C C . LEU A 1 192 ? 1.329 -5.600 -10.659 1.00 97.19 192 LEU A C 1
ATOM 1540 O O . LEU A 1 192 ? 0.564 -5.671 -11.617 1.00 97.19 192 LEU A O 1
ATOM 1544 N N . GLY A 1 193 ? 1.041 -4.879 -9.573 1.00 95.25 193 GLY A N 1
ATOM 1545 C CA . GLY A 1 193 ? -0.165 -4.055 -9.476 1.00 95.25 193 GLY A CA 1
ATOM 1546 C C . GLY A 1 193 ? -0.219 -2.957 -10.546 1.00 95.25 193 GLY A C 1
ATOM 1547 O O . GLY A 1 193 ? -1.278 -2.705 -11.111 1.00 95.25 193 GLY A O 1
ATOM 1548 N N . MET A 1 194 ? 0.918 -2.331 -10.864 1.00 92.94 194 MET A N 1
ATOM 1549 C CA . MET A 1 194 ? 1.017 -1.321 -11.926 1.00 92.94 194 MET A CA 1
ATOM 1550 C C . MET A 1 194 ? 0.823 -1.918 -13.324 1.00 92.94 194 MET A C 1
ATOM 1552 O O . MET A 1 194 ? 0.179 -1.286 -14.160 1.00 92.94 194 MET A O 1
ATOM 1556 N N . ILE A 1 195 ? 1.311 -3.134 -13.585 1.00 94.69 195 ILE A N 1
ATOM 1557 C CA . ILE A 1 195 ? 1.054 -3.855 -14.843 1.00 94.69 195 ILE A CA 1
ATOM 1558 C C . ILE A 1 195 ? -0.454 -4.046 -15.058 1.00 94.69 195 ILE A C 1
ATOM 1560 O O . ILE A 1 195 ? -0.933 -3.896 -16.182 1.00 94.69 195 ILE A O 1
ATOM 1564 N N . GLY A 1 196 ? -1.226 -4.255 -13.990 1.00 93.75 196 GLY A N 1
ATOM 1565 C CA . GLY A 1 196 ? -2.683 -4.351 -14.064 1.00 93.75 196 GLY A CA 1
ATOM 1566 C C . GLY A 1 196 ? -3.138 -5.691 -14.664 1.00 93.75 196 GLY A C 1
ATOM 1567 O O . GLY A 1 196 ? -2.521 -6.711 -14.359 1.00 93.75 196 GLY A O 1
ATOM 1568 N N . PRO A 1 197 ? -4.194 -5.731 -15.500 1.00 95.06 197 PRO A N 1
ATOM 1569 C CA . PRO A 1 197 ? -4.807 -6.983 -15.968 1.00 95.06 197 PRO A CA 1
ATOM 1570 C C . PRO A 1 197 ? -3.855 -7.980 -16.640 1.00 95.06 197 PRO A C 1
ATOM 1572 O O . PRO A 1 197 ? -4.038 -9.191 -16.522 1.00 95.06 197 PRO A O 1
ATOM 1575 N N . ASP A 1 198 ? -2.792 -7.498 -17.285 1.00 95.56 198 ASP A N 1
ATOM 1576 C CA . ASP A 1 198 ? -1.801 -8.360 -17.941 1.00 95.56 198 ASP A CA 1
ATOM 1577 C C . ASP A 1 198 ? -0.951 -9.175 -16.941 1.00 95.56 198 ASP A C 1
ATOM 1579 O O . ASP A 1 198 ? -0.257 -10.113 -17.331 1.00 95.56 198 ASP A O 1
ATOM 1583 N N . ALA A 1 199 ? -1.031 -8.864 -15.641 1.00 97.38 199 ALA A N 1
ATOM 1584 C CA . ALA A 1 199 ? -0.410 -9.617 -14.555 1.00 97.38 199 ALA A CA 1
ATOM 1585 C C . ALA A 1 199 ? -1.364 -10.622 -13.873 1.00 97.38 199 ALA A C 1
ATOM 1587 O O . ALA A 1 199 ? -1.057 -11.095 -12.777 1.00 97.38 199 ALA A O 1
ATOM 1588 N N . GLU A 1 200 ? -2.487 -11.011 -14.497 1.00 97.50 200 GLU A N 1
ATOM 1589 C CA . GLU A 1 200 ? -3.458 -11.966 -13.918 1.00 97.50 200 GLU A CA 1
ATOM 1590 C C . GLU A 1 200 ? -2.810 -13.284 -13.456 1.00 97.50 200 GLU A C 1
ATOM 1592 O O . GLU A 1 200 ? -3.173 -13.835 -12.415 1.00 97.50 200 GLU A O 1
ATOM 1597 N N . SER A 1 201 ? -1.777 -13.767 -14.157 1.00 97.31 201 SER A N 1
ATOM 1598 C CA . SER A 1 201 ? -1.048 -14.978 -13.753 1.00 97.31 201 SER A CA 1
ATOM 1599 C C . SER A 1 201 ? -0.372 -14.864 -12.380 1.00 97.31 201 SER A C 1
ATOM 1601 O O . SER A 1 201 ? -0.023 -15.885 -11.787 1.00 97.31 201 SER A O 1
ATOM 1603 N N . ALA A 1 202 ? -0.172 -13.647 -11.863 1.00 97.94 202 ALA A N 1
ATOM 1604 C CA . ALA A 1 202 ? 0.436 -13.410 -10.562 1.00 97.94 202 ALA A CA 1
ATOM 1605 C C . ALA A 1 202 ? -0.553 -13.430 -9.390 1.00 97.94 202 ALA A C 1
ATOM 1607 O O . ALA A 1 202 ? -0.124 -13.543 -8.239 1.00 97.94 202 ALA A O 1
ATOM 1608 N N . VAL A 1 203 ? -1.865 -13.382 -9.649 1.00 97.94 203 VAL A N 1
ATOM 1609 C CA . VAL A 1 203 ? -2.872 -13.263 -8.585 1.00 97.94 203 VAL A CA 1
ATOM 1610 C C . VAL A 1 203 ? -2.809 -14.427 -7.599 1.00 97.94 203 VAL A C 1
ATOM 1612 O O . VAL A 1 203 ? -2.943 -14.210 -6.401 1.00 97.94 203 VAL A O 1
ATOM 1615 N N . GLY A 1 204 ? -2.534 -15.651 -8.060 1.00 97.50 204 GLY A N 1
ATOM 1616 C CA . GLY A 1 204 ? -2.395 -16.805 -7.166 1.00 97.50 204 GLY A CA 1
ATOM 1617 C C . GLY A 1 204 ? -1.270 -16.640 -6.135 1.00 97.50 204 GLY A C 1
ATOM 1618 O O . GLY A 1 204 ? -1.470 -16.923 -4.957 1.00 97.50 204 GLY A O 1
ATOM 1619 N N . ALA A 1 205 ? -0.108 -16.129 -6.554 1.00 97.25 205 ALA A N 1
ATOM 1620 C CA . ALA A 1 205 ? 1.021 -15.886 -5.655 1.00 97.25 205 ALA A CA 1
ATOM 1621 C C . ALA A 1 205 ? 0.744 -14.711 -4.705 1.00 97.25 205 ALA A C 1
ATOM 1623 O O . ALA A 1 205 ? 0.984 -14.812 -3.503 1.00 97.25 205 ALA A O 1
ATOM 1624 N N . LEU A 1 206 ? 0.172 -13.623 -5.228 1.00 97.88 206 LEU A N 1
ATOM 1625 C CA . LEU A 1 206 ? -0.214 -12.464 -4.424 1.00 97.88 206 LEU A CA 1
ATOM 1626 C C . LEU A 1 206 ? -1.299 -12.817 -3.401 1.00 97.88 206 LEU A C 1
ATOM 1628 O O . LEU A 1 206 ? -1.284 -12.294 -2.290 1.00 97.88 206 LEU A O 1
ATOM 1632 N N . ALA A 1 207 ? -2.218 -13.725 -3.738 1.00 97.25 207 ALA A N 1
ATOM 1633 C CA . ALA A 1 207 ? -3.278 -14.147 -2.835 1.00 97.25 207 ALA A CA 1
ATOM 1634 C C . ALA A 1 207 ? -2.692 -14.840 -1.604 1.00 97.25 207 ALA A C 1
ATOM 1636 O O . ALA A 1 207 ? -3.111 -14.529 -0.495 1.00 97.25 207 ALA A O 1
ATOM 1637 N N . ILE A 1 208 ? -1.690 -15.707 -1.768 1.00 96.62 208 ILE A N 1
ATOM 1638 C CA . ILE A 1 208 ? -1.011 -16.361 -0.638 1.00 96.62 208 ILE A CA 1
ATOM 1639 C C . ILE A 1 208 ? -0.459 -15.310 0.338 1.00 96.62 208 ILE A C 1
ATOM 1641 O O . ILE A 1 208 ? -0.702 -15.404 1.538 1.00 96.62 208 ILE A O 1
ATOM 1645 N N . ILE A 1 209 ? 0.200 -14.269 -0.183 1.00 96.88 209 ILE A N 1
ATOM 1646 C CA . ILE A 1 209 ? 0.757 -13.169 0.618 1.00 96.88 209 ILE A CA 1
ATOM 1647 C C . ILE A 1 209 ? -0.347 -12.329 1.274 1.00 96.88 209 ILE A C 1
ATOM 1649 O O . ILE A 1 209 ? -0.254 -11.982 2.447 1.00 96.88 209 ILE A O 1
ATOM 1653 N N . SER A 1 210 ? -1.401 -12.003 0.526 1.00 96.88 210 SER A N 1
ATOM 1654 C CA . SER A 1 210 ? -2.540 -11.207 1.000 1.00 96.88 210 SER A CA 1
ATOM 1655 C C . SER A 1 210 ? -3.315 -11.900 2.129 1.00 96.88 210 SER A C 1
ATOM 1657 O O . SER A 1 210 ? -3.833 -11.218 3.017 1.00 96.88 210 SER A O 1
ATOM 1659 N N . HIS A 1 211 ? -3.383 -13.237 2.136 1.00 96.06 211 HIS A N 1
ATOM 1660 C CA . HIS A 1 211 ? -4.109 -14.004 3.154 1.00 96.06 211 HIS A CA 1
ATOM 1661 C C . HIS A 1 211 ? -3.364 -14.119 4.493 1.00 96.06 211 HIS A C 1
ATOM 1663 O O . HIS A 1 211 ? -4.010 -14.322 5.521 1.00 96.06 211 HIS A O 1
ATOM 1669 N N . ASP A 1 212 ? -2.043 -13.937 4.519 1.00 95.25 212 ASP A N 1
ATOM 1670 C CA . ASP A 1 212 ? -1.280 -13.924 5.766 1.00 95.25 212 ASP A CA 1
ATOM 1671 C C . ASP A 1 212 ? -1.379 -12.551 6.453 1.00 95.25 212 ASP A C 1
ATOM 1673 O O . ASP A 1 212 ? -0.725 -11.579 6.083 1.00 95.25 212 ASP A O 1
ATOM 1677 N N . GLU A 1 213 ? -2.196 -12.482 7.505 1.00 94.31 213 GLU A N 1
ATOM 1678 C CA . GLU A 1 213 ? -2.455 -11.266 8.286 1.00 94.31 213 GLU A CA 1
ATOM 1679 C C . GLU A 1 213 ? -1.207 -10.645 8.916 1.00 94.31 213 GLU A C 1
ATOM 1681 O O . GLU A 1 213 ? -1.193 -9.446 9.198 1.00 94.31 213 GLU A O 1
ATOM 1686 N N . LYS A 1 214 ? -0.159 -11.437 9.150 1.00 93.25 214 LYS A N 1
ATOM 1687 C CA . LYS A 1 214 ? 1.090 -10.963 9.754 1.00 93.25 214 LYS A CA 1
ATOM 1688 C C . LYS A 1 214 ? 2.141 -10.637 8.708 1.00 93.25 214 LYS A C 1
ATOM 1690 O O . LYS A 1 214 ? 3.168 -10.052 9.056 1.00 93.25 214 LYS A O 1
ATOM 1695 N N . HIS A 1 215 ? 1.893 -10.979 7.446 1.00 93.56 215 HIS A N 1
ATOM 1696 C CA . HIS A 1 215 ? 2.843 -10.711 6.389 1.00 93.56 215 HIS A CA 1
ATOM 1697 C C . HIS A 1 215 ? 2.960 -9.194 6.178 1.00 93.56 215 HIS A C 1
ATOM 1699 O O . HIS A 1 215 ? 1.961 -8.529 5.881 1.00 93.56 215 HIS A O 1
ATOM 1705 N N . PRO A 1 216 ? 4.168 -8.611 6.285 1.00 92.19 216 PRO A N 1
ATOM 1706 C CA . PRO A 1 216 ? 4.372 -7.163 6.162 1.00 92.19 216 PRO A CA 1
ATOM 1707 C C . PRO A 1 216 ? 3.962 -6.617 4.786 1.00 92.19 216 PRO A C 1
ATOM 1709 O O . PRO A 1 216 ? 3.680 -5.432 4.639 1.00 92.19 216 PRO A O 1
ATOM 1712 N N . GLN A 1 217 ? 3.902 -7.485 3.775 1.00 95.38 217 GLN A N 1
ATOM 1713 C CA . GLN A 1 217 ? 3.515 -7.128 2.409 1.00 95.38 217 GLN A CA 1
ATOM 1714 C C . GLN A 1 217 ? 2.056 -7.484 2.054 1.00 95.38 217 GLN A C 1
ATOM 1716 O O . GLN A 1 217 ? 1.645 -7.253 0.918 1.00 95.38 217 GLN A O 1
ATOM 1721 N N . ALA A 1 218 ? 1.257 -8.018 2.991 1.00 96.88 218 ALA A N 1
ATOM 1722 C CA . ALA A 1 218 ? -0.124 -8.448 2.725 1.00 96.88 218 ALA A CA 1
ATOM 1723 C C . ALA A 1 218 ? -1.007 -7.317 2.181 1.00 96.88 218 ALA A C 1
ATOM 1725 O O . ALA A 1 218 ? -1.781 -7.515 1.243 1.00 96.88 218 ALA A O 1
ATOM 1726 N N . VAL A 1 219 ? -0.853 -6.112 2.735 1.00 96.69 219 VAL A N 1
ATOM 1727 C CA . VAL A 1 219 ? -1.567 -4.908 2.289 1.00 96.69 219 VAL A CA 1
ATOM 1728 C C . VAL A 1 219 ? -1.240 -4.598 0.829 1.00 96.69 219 VAL A C 1
ATOM 1730 O O . VAL A 1 219 ? -2.144 -4.453 0.012 1.00 96.69 219 VAL A O 1
ATOM 1733 N N . PHE A 1 220 ? 0.044 -4.583 0.465 1.00 96.06 220 PHE A N 1
ATOM 1734 C CA . PHE A 1 220 ? 0.477 -4.301 -0.906 1.00 96.06 220 PHE A CA 1
ATOM 1735 C C . PHE A 1 220 ? 0.037 -5.383 -1.890 1.00 96.06 220 PHE A C 1
ATOM 1737 O O . PHE A 1 220 ? -0.383 -5.055 -2.996 1.00 96.06 220 PHE A O 1
ATOM 1744 N N . ALA A 1 221 ? 0.070 -6.654 -1.487 1.00 97.50 221 ALA A N 1
ATOM 1745 C CA . ALA A 1 221 ? -0.440 -7.746 -2.309 1.00 97.50 221 ALA A CA 1
ATOM 1746 C C . ALA A 1 221 ? -1.953 -7.616 -2.545 1.00 97.50 221 ALA A C 1
ATOM 1748 O O . ALA A 1 221 ? -2.418 -7.817 -3.663 1.00 97.50 221 ALA A O 1
ATOM 1749 N N . THR A 1 222 ? -2.709 -7.207 -1.523 1.00 97.88 222 THR A N 1
ATOM 1750 C CA . THR A 1 222 ? -4.155 -6.949 -1.621 1.00 97.88 222 THR A CA 1
ATOM 1751 C C . THR A 1 222 ? -4.457 -5.819 -2.608 1.00 97.88 222 THR A C 1
ATOM 1753 O O . THR A 1 222 ? -5.303 -5.977 -3.485 1.00 97.88 222 THR A O 1
ATOM 1756 N N . ILE A 1 223 ? -3.722 -4.707 -2.516 1.00 95.75 223 ILE A N 1
ATOM 1757 C CA . ILE A 1 223 ? -3.844 -3.573 -3.446 1.00 95.75 223 ILE A CA 1
ATOM 1758 C C . ILE A 1 223 ? -3.484 -4.009 -4.871 1.00 95.75 223 ILE A C 1
ATOM 1760 O O . ILE A 1 223 ? -4.223 -3.727 -5.812 1.00 95.75 223 ILE A O 1
ATOM 1764 N N . ALA A 1 224 ? -2.377 -4.740 -5.036 1.00 96.31 224 ALA A N 1
ATOM 1765 C CA . ALA A 1 224 ? -1.944 -5.234 -6.338 1.00 96.31 224 ALA A CA 1
ATOM 1766 C C . ALA A 1 224 ? -3.003 -6.140 -6.982 1.00 96.31 224 ALA A C 1
ATOM 1768 O O . ALA A 1 224 ? -3.297 -5.973 -8.161 1.00 96.31 224 ALA A O 1
ATOM 1769 N N . ILE A 1 225 ? -3.636 -7.037 -6.216 1.00 97.62 225 ILE A N 1
ATOM 1770 C CA . ILE A 1 225 ? -4.745 -7.868 -6.709 1.00 97.62 225 ILE A CA 1
ATOM 1771 C C . ILE A 1 225 ? -5.922 -7.006 -7.178 1.00 97.62 225 ILE A C 1
ATOM 1773 O O . ILE A 1 225 ? -6.459 -7.274 -8.252 1.00 97.62 225 ILE A O 1
ATOM 1777 N N . GLY A 1 226 ? -6.305 -5.978 -6.413 1.00 94.94 226 GLY A N 1
ATOM 1778 C CA . GLY A 1 226 ? -7.368 -5.044 -6.803 1.00 94.94 226 GLY A CA 1
ATOM 1779 C C . GLY A 1 226 ? -7.068 -4.322 -8.121 1.00 94.94 226 GLY A C 1
ATOM 1780 O O . GLY A 1 226 ? -7.940 -4.205 -8.980 1.00 94.94 226 GLY A O 1
ATOM 1781 N N . ASN A 1 227 ? -5.811 -3.917 -8.324 1.00 93.62 227 ASN A N 1
ATOM 1782 C CA . ASN A 1 227 ? -5.374 -3.264 -9.560 1.00 93.62 227 ASN A CA 1
ATOM 1783 C C . ASN A 1 227 ? -5.327 -4.225 -10.759 1.00 93.62 227 ASN A C 1
ATOM 1785 O O . ASN A 1 227 ? -5.668 -3.833 -11.875 1.00 93.62 227 ASN A O 1
ATOM 1789 N N . ILE A 1 228 ? -4.915 -5.479 -10.541 1.00 95.69 228 ILE A N 1
ATOM 1790 C CA . ILE A 1 228 ? -4.869 -6.512 -11.585 1.00 95.69 228 ILE A CA 1
ATOM 1791 C C . ILE A 1 228 ? -6.286 -6.884 -12.021 1.00 95.69 228 ILE A C 1
ATOM 1793 O O . ILE A 1 228 ? -6.621 -6.843 -13.204 1.00 95.69 228 ILE A O 1
ATOM 1797 N N . ARG A 1 229 ? -7.153 -7.187 -11.056 1.00 94.56 229 ARG A N 1
ATOM 1798 C CA . ARG A 1 229 ? -8.548 -7.545 -11.300 1.00 94.56 229 ARG A CA 1
ATOM 1799 C C . ARG A 1 229 ? -9.413 -6.306 -11.236 1.00 94.56 229 ARG A C 1
ATOM 1801 O O . ARG A 1 229 ? -10.127 -6.115 -10.257 1.00 94.56 229 ARG A O 1
ATOM 1808 N N . SER A 1 230 ? -9.355 -5.476 -12.276 1.00 80.38 230 SER A N 1
ATOM 1809 C CA . SER A 1 230 ? -10.179 -4.266 -12.378 1.00 80.38 230 SER A CA 1
ATOM 1810 C C . SER A 1 230 ? -11.638 -4.560 -11.983 1.00 80.38 230 SER A C 1
ATOM 1812 O O . SER A 1 230 ? -12.331 -5.310 -12.667 1.00 80.38 230 SER A O 1
ATOM 1814 N N . GLY A 1 231 ? -12.084 -4.006 -10.848 1.00 76.31 231 GLY A N 1
ATOM 1815 C CA . GLY A 1 231 ? -13.415 -4.242 -10.267 1.00 76.31 231 GLY A CA 1
ATOM 1816 C C . GLY A 1 231 ? -13.450 -5.114 -9.002 1.00 76.31 231 GLY A C 1
ATOM 1817 O O . GLY A 1 231 ? -14.497 -5.210 -8.367 1.00 76.31 231 GLY A O 1
ATOM 1818 N N . SER A 1 232 ? -12.334 -5.719 -8.597 1.00 88.62 232 SER A N 1
ATOM 1819 C CA . SER A 1 232 ? -12.201 -6.349 -7.282 1.00 88.62 232 SER A CA 1
ATOM 1820 C C . SER A 1 232 ? -12.008 -5.261 -6.228 1.00 88.62 232 SER A C 1
ATOM 1822 O O . SER A 1 232 ? -10.952 -4.639 -6.197 1.00 88.62 232 SER A O 1
ATOM 1824 N N . ASP A 1 233 ? -12.997 -5.045 -5.359 1.00 92.56 233 ASP A N 1
ATOM 1825 C CA . ASP A 1 233 ? -12.874 -4.128 -4.217 1.00 92.56 233 ASP A CA 1
ATOM 1826 C C . ASP A 1 233 ? -11.854 -4.693 -3.205 1.00 92.56 233 ASP A C 1
ATOM 1828 O O . ASP A 1 233 ? -12.131 -5.726 -2.585 1.00 92.56 233 ASP A O 1
ATOM 1832 N N . PRO A 1 234 ? -10.671 -4.067 -3.016 1.00 94.94 234 PRO A N 1
ATOM 1833 C CA . PRO A 1 234 ? -9.717 -4.514 -2.006 1.00 94.94 234 PRO A CA 1
ATOM 1834 C C . PRO A 1 234 ? -10.159 -4.129 -0.583 1.00 94.94 234 PRO A C 1
ATOM 1836 O O . PRO A 1 234 ? -9.595 -4.633 0.389 1.00 94.94 234 PRO A O 1
ATOM 1839 N N . GLY A 1 235 ? -11.166 -3.259 -0.441 1.00 95.75 235 GLY A N 1
ATOM 1840 C CA . GLY A 1 235 ? -11.622 -2.668 0.813 1.00 95.75 235 GLY A CA 1
ATOM 1841 C C . GLY A 1 235 ? -11.900 -3.675 1.927 1.00 95.75 235 GLY A C 1
ATOM 1842 O O . GLY A 1 235 ? -11.287 -3.541 2.985 1.00 95.75 235 GLY A O 1
ATOM 1843 N N . PRO A 1 236 ? -12.746 -4.705 1.728 1.00 96.62 236 PRO A N 1
ATOM 1844 C CA . PRO A 1 236 ? -13.034 -5.691 2.769 1.00 96.62 236 PRO A CA 1
ATOM 1845 C C . PRO A 1 236 ? -11.767 -6.345 3.326 1.00 96.62 236 PRO A C 1
ATOM 1847 O O . PRO A 1 236 ? -11.581 -6.406 4.540 1.00 96.62 236 PRO A O 1
ATOM 1850 N N . ARG A 1 237 ? -10.837 -6.743 2.450 1.00 97.00 237 ARG A N 1
ATOM 1851 C CA . ARG A 1 237 ? -9.591 -7.379 2.883 1.00 97.00 237 ARG A CA 1
ATOM 1852 C C . ARG A 1 237 ? -8.645 -6.396 3.575 1.00 97.00 237 ARG A C 1
ATOM 1854 O O . ARG A 1 237 ? -7.986 -6.765 4.543 1.00 97.00 237 ARG A O 1
ATOM 1861 N N . LEU A 1 238 ? -8.584 -5.141 3.129 1.00 97.06 238 LEU A N 1
ATOM 1862 C CA . LEU A 1 238 ? -7.811 -4.097 3.810 1.00 97.06 238 LEU A CA 1
ATOM 1863 C C . LEU A 1 238 ? -8.346 -3.822 5.224 1.00 97.06 238 LEU A C 1
ATOM 1865 O O . LEU A 1 238 ? -7.553 -3.668 6.153 1.00 97.06 238 LEU A O 1
ATOM 1869 N N . ILE A 1 239 ? -9.671 -3.829 5.404 1.00 96.31 239 ILE A N 1
ATOM 1870 C CA . ILE A 1 239 ? -10.324 -3.686 6.714 1.00 96.31 239 ILE A CA 1
ATOM 1871 C C . ILE A 1 239 ? -9.969 -4.866 7.625 1.00 96.31 239 ILE A C 1
ATOM 1873 O O . ILE A 1 239 ? -9.619 -4.655 8.788 1.00 96.31 239 ILE A O 1
ATOM 1877 N N . GLU A 1 240 ? -10.004 -6.097 7.110 1.00 96.25 240 GLU A N 1
ATOM 1878 C CA . GLU A 1 240 ? -9.579 -7.292 7.852 1.00 96.25 240 GLU A CA 1
ATOM 1879 C C . GLU A 1 240 ? -8.118 -7.183 8.308 1.00 96.25 240 GLU A C 1
ATOM 1881 O O . GLU A 1 240 ? -7.827 -7.373 9.488 1.00 96.25 240 GLU A O 1
ATOM 1886 N N . LEU A 1 241 ? -7.198 -6.802 7.413 1.00 96.19 241 LEU A N 1
ATOM 1887 C CA . LEU A 1 241 ? -5.774 -6.639 7.737 1.00 96.19 241 LEU A CA 1
ATOM 1888 C C . LEU A 1 241 ? -5.537 -5.542 8.787 1.00 96.19 241 LEU A C 1
ATOM 1890 O O . LEU A 1 241 ? -4.734 -5.713 9.711 1.00 96.19 241 LEU A O 1
ATOM 1894 N N . LEU A 1 242 ? -6.257 -4.425 8.682 1.00 95.00 242 LEU A N 1
ATOM 1895 C CA . LEU A 1 242 ? -6.201 -3.337 9.656 1.00 95.00 242 LEU A CA 1
ATOM 1896 C C . LEU A 1 242 ? -6.716 -3.796 11.033 1.00 95.00 242 LEU A C 1
ATOM 1898 O O . LEU A 1 242 ? -6.073 -3.549 12.061 1.00 95.00 242 LEU A O 1
ATOM 1902 N N . SER A 1 243 ? -7.820 -4.545 11.042 1.00 93.62 243 SER A N 1
ATOM 1903 C CA . SER A 1 243 ? -8.427 -5.150 12.236 1.00 93.62 243 SER A CA 1
ATOM 1904 C C . SER A 1 243 ? -7.535 -6.219 12.871 1.00 93.62 243 SER A C 1
ATOM 1906 O O . SER A 1 243 ? -7.474 -6.325 14.095 1.00 93.62 243 SER A O 1
ATOM 1908 N N . ALA A 1 244 ? -6.770 -6.962 12.073 1.00 93.94 244 ALA A N 1
ATOM 1909 C CA . ALA A 1 244 ? -5.810 -7.953 12.555 1.00 93.94 244 ALA A CA 1
ATOM 1910 C C . ALA A 1 244 ? -4.543 -7.323 13.162 1.00 93.94 244 ALA A C 1
ATOM 1912 O O . ALA A 1 244 ? -3.814 -7.979 13.904 1.00 93.94 244 ALA A O 1
ATOM 1913 N N . GLY A 1 245 ? -4.294 -6.032 12.919 1.00 92.31 245 GLY A N 1
ATOM 1914 C CA . GLY A 1 245 ? -3.072 -5.372 13.385 1.00 92.31 245 GLY A CA 1
ATOM 1915 C C . GLY A 1 245 ? -1.867 -5.625 12.478 1.00 92.31 245 GLY A C 1
ATOM 1916 O O . GLY A 1 245 ? -0.748 -5.724 12.977 1.00 92.31 245 GLY A O 1
ATOM 1917 N N . ASN A 1 246 ? -2.089 -5.782 11.166 1.00 94.38 246 ASN A N 1
ATOM 1918 C CA . ASN A 1 246 ? -1.021 -6.019 10.193 1.00 94.38 246 ASN A CA 1
ATOM 1919 C C . ASN A 1 246 ? 0.078 -4.936 10.283 1.00 94.38 246 ASN A C 1
ATOM 1921 O O . ASN A 1 246 ? -0.263 -3.769 10.428 1.00 94.38 246 ASN A O 1
ATOM 1925 N N . PRO A 1 247 ? 1.379 -5.251 10.129 1.00 91.12 247 PRO A N 1
ATOM 1926 C CA . PRO A 1 247 ? 2.455 -4.260 10.264 1.00 91.12 247 PRO A CA 1
ATOM 1927 C C . PRO A 1 247 ? 2.362 -3.042 9.328 1.00 91.12 247 PRO A C 1
ATOM 1929 O O . PRO A 1 247 ? 2.915 -1.991 9.641 1.00 91.12 247 PRO A O 1
ATOM 1932 N N . ALA A 1 248 ? 1.670 -3.158 8.193 1.00 92.88 248 ALA A N 1
ATOM 1933 C CA . ALA A 1 248 ? 1.521 -2.101 7.196 1.00 92.88 248 ALA A CA 1
ATOM 1934 C C . ALA A 1 248 ? 0.193 -1.320 7.329 1.00 92.88 248 ALA A C 1
ATOM 1936 O O . ALA A 1 248 ? -0.397 -0.934 6.319 1.00 92.88 248 ALA A O 1
ATOM 1937 N N . GLN A 1 249 ? -0.288 -1.066 8.557 1.00 93.25 249 GLN A N 1
ATOM 1938 C CA . GLN A 1 249 ? -1.564 -0.362 8.796 1.00 93.25 249 GLN A CA 1
ATOM 1939 C C . GLN A 1 249 ? -1.636 1.013 8.120 1.00 93.25 249 GLN A C 1
ATOM 1941 O O . GLN A 1 249 ? -2.675 1.349 7.560 1.00 93.25 249 GLN A O 1
ATOM 1946 N N . ASP A 1 250 ? -0.541 1.784 8.121 1.00 91.69 250 ASP A N 1
ATOM 1947 C CA . ASP A 1 250 ? -0.484 3.091 7.448 1.00 91.69 250 ASP A CA 1
ATOM 1948 C C . ASP A 1 250 ? -0.832 2.966 5.957 1.00 91.69 250 ASP A C 1
ATOM 1950 O O . ASP A 1 250 ? -1.654 3.716 5.435 1.00 91.69 250 ASP A O 1
ATOM 1954 N N . ALA A 1 251 ? -0.253 1.971 5.278 1.00 91.81 251 ALA A N 1
ATOM 1955 C CA . ALA A 1 251 ? -0.521 1.722 3.866 1.00 91.81 251 ALA A CA 1
ATOM 1956 C C . ALA A 1 251 ? -1.965 1.254 3.632 1.00 91.81 251 ALA A C 1
ATOM 1958 O O . ALA A 1 251 ? -2.559 1.617 2.621 1.00 91.81 251 ALA A O 1
ATOM 1959 N N . ALA A 1 252 ? -2.541 0.484 4.563 1.00 95.00 252 ALA A N 1
ATOM 1960 C CA . ALA A 1 252 ? -3.930 0.044 4.465 1.00 95.00 252 ALA A CA 1
ATOM 1961 C C . ALA A 1 252 ? -4.901 1.225 4.587 1.00 95.00 252 ALA A C 1
ATOM 1963 O O . ALA A 1 252 ? -5.848 1.308 3.812 1.00 95.00 252 ALA A O 1
ATOM 1964 N N . VAL A 1 253 ? -4.644 2.157 5.511 1.00 95.44 253 VAL A N 1
ATOM 1965 C CA . VAL A 1 253 ? -5.456 3.373 5.678 1.00 95.44 253 VAL A CA 1
ATOM 1966 C C . VAL A 1 253 ? -5.365 4.267 4.446 1.00 95.44 253 VAL A C 1
ATOM 1968 O O . VAL A 1 253 ? -6.398 4.698 3.947 1.00 95.44 253 VAL A O 1
ATOM 1971 N N . ILE A 1 254 ? -4.159 4.498 3.916 1.00 92.44 254 ILE A N 1
ATOM 1972 C CA . ILE A 1 254 ? -3.973 5.284 2.685 1.00 92.44 254 ILE A CA 1
ATOM 1973 C C . ILE A 1 254 ? -4.745 4.646 1.525 1.00 92.44 254 ILE A C 1
ATOM 1975 O O . ILE A 1 254 ? -5.534 5.319 0.873 1.00 92.44 254 ILE A O 1
ATOM 1979 N N . ALA A 1 255 ? -4.594 3.336 1.323 1.00 92.81 255 ALA A N 1
ATOM 1980 C CA . ALA A 1 255 ? -5.301 2.635 0.258 1.00 92.81 255 ALA A CA 1
ATOM 1981 C C . ALA A 1 255 ? -6.826 2.664 0.435 1.00 92.81 255 ALA A C 1
ATOM 1983 O O . ALA A 1 255 ? -7.549 2.738 -0.552 1.00 92.81 255 ALA A O 1
ATOM 1984 N N . LEU A 1 256 ? -7.330 2.624 1.674 1.00 95.00 256 LEU A N 1
ATOM 1985 C CA . LEU A 1 256 ? -8.757 2.787 1.955 1.00 95.00 256 LEU A CA 1
ATOM 1986 C C . LEU A 1 256 ? -9.252 4.197 1.606 1.00 95.00 256 LEU A C 1
ATOM 1988 O O . LEU A 1 256 ? -10.348 4.313 1.068 1.00 95.00 256 LEU A O 1
ATOM 1992 N N . LEU A 1 257 ? -8.461 5.243 1.858 1.00 94.00 257 LEU A N 1
ATOM 1993 C CA . LEU A 1 257 ? -8.801 6.624 1.487 1.00 94.00 257 LEU A CA 1
ATOM 1994 C C . LEU A 1 257 ? -8.845 6.842 -0.030 1.00 94.00 257 LEU A C 1
ATOM 1996 O O . LEU A 1 257 ? -9.578 7.712 -0.495 1.00 94.00 257 LEU A O 1
ATOM 2000 N N . ASP A 1 258 ? -8.110 6.040 -0.802 1.00 90.75 258 ASP A N 1
ATOM 2001 C CA . ASP A 1 258 ? -8.165 6.089 -2.267 1.00 90.75 258 ASP A CA 1
ATOM 2002 C C . ASP A 1 258 ? -9.476 5.503 -2.829 1.00 90.75 258 ASP A C 1
ATOM 2004 O O . ASP A 1 258 ? -9.884 5.856 -3.936 1.00 90.75 258 ASP A O 1
ATOM 2008 N N . ILE A 1 259 ? -10.147 4.611 -2.085 1.00 92.75 259 ILE A N 1
ATOM 2009 C CA . ILE A 1 259 ? -11.361 3.907 -2.545 1.00 92.75 259 ILE A CA 1
ATOM 2010 C C . ILE A 1 259 ? -12.639 4.280 -1.786 1.00 92.75 259 ILE A C 1
ATOM 2012 O O . ILE A 1 259 ? -13.732 3.925 -2.232 1.00 92.75 259 ILE A O 1
ATOM 2016 N N . ARG A 1 260 ? -12.536 4.962 -0.641 1.00 93.88 260 ARG A N 1
ATOM 2017 C CA . ARG A 1 260 ? -13.666 5.315 0.231 1.00 93.88 260 ARG A CA 1
ATOM 2018 C C . ARG A 1 260 ? -13.584 6.769 0.701 1.00 93.88 260 ARG A C 1
ATOM 2020 O O . ARG A 1 260 ? -12.485 7.300 0.853 1.00 93.88 260 ARG A O 1
ATOM 2027 N N . PRO A 1 261 ? -14.732 7.411 0.985 1.00 96.12 261 PRO A N 1
ATOM 2028 C CA . PRO A 1 261 ? -14.768 8.730 1.604 1.00 96.12 261 PRO A CA 1
ATOM 2029 C C . PRO A 1 261 ? -13.996 8.788 2.931 1.00 96.12 261 PRO A C 1
ATOM 2031 O O . PRO A 1 261 ? -14.001 7.845 3.725 1.00 96.12 261 PRO A O 1
ATOM 2034 N N . ALA A 1 262 ? -13.345 9.923 3.188 1.00 94.75 262 ALA A N 1
ATOM 2035 C CA . ALA A 1 262 ? -12.509 10.120 4.372 1.00 94.75 262 ALA A CA 1
ATOM 2036 C C . ALA A 1 262 ? -13.285 9.991 5.696 1.00 94.75 262 ALA A C 1
ATOM 2038 O O . ALA A 1 262 ? -12.752 9.484 6.681 1.00 94.75 262 ALA A O 1
ATOM 2039 N N . ASP A 1 263 ? -14.550 10.411 5.719 1.00 95.31 263 ASP A N 1
ATOM 2040 C CA . ASP A 1 263 ? -15.449 10.274 6.863 1.00 95.31 263 ASP A CA 1
ATOM 2041 C C . ASP A 1 263 ? -15.783 8.808 7.166 1.00 95.31 263 ASP A C 1
ATOM 2043 O O . ASP A 1 263 ? -15.759 8.416 8.331 1.00 95.31 263 ASP A O 1
ATOM 2047 N N . GLU A 1 264 ? -15.992 7.970 6.145 1.00 95.88 264 GLU A N 1
ATOM 2048 C CA . GLU A 1 264 ? -16.185 6.526 6.338 1.00 95.88 264 GLU A CA 1
ATOM 2049 C C . GLU A 1 264 ? -14.934 5.858 6.923 1.00 95.88 264 GLU A C 1
ATOM 2051 O O . GLU A 1 264 ? -15.025 5.077 7.873 1.00 95.88 264 GLU A O 1
ATOM 2056 N N . VAL A 1 265 ? -13.749 6.185 6.391 1.00 95.88 265 VAL A N 1
ATOM 2057 C CA . VAL A 1 265 ? -12.476 5.643 6.898 1.00 95.88 265 VAL A CA 1
ATOM 2058 C C . VAL A 1 265 ? -12.224 6.102 8.333 1.00 95.88 265 VAL A C 1
ATOM 2060 O O . VAL A 1 265 ? -11.764 5.318 9.164 1.00 95.88 265 VAL A O 1
ATOM 2063 N N . ARG A 1 266 ? -12.566 7.352 8.657 1.00 95.50 266 ARG A N 1
ATOM 2064 C CA . ARG A 1 266 ? -12.479 7.868 10.022 1.00 95.50 266 ARG A CA 1
ATOM 2065 C C . ARG A 1 266 ? -13.387 7.096 10.977 1.00 95.50 266 ARG A C 1
ATOM 2067 O O . ARG A 1 266 ? -12.903 6.664 12.018 1.00 95.50 266 ARG A O 1
ATOM 2074 N N . VAL A 1 267 ? -14.660 6.892 10.628 1.00 95.81 267 VAL A N 1
ATOM 2075 C CA . VAL A 1 267 ? -15.606 6.127 11.461 1.00 95.81 267 VAL A CA 1
ATOM 2076 C C . VAL A 1 267 ? -15.084 4.712 11.709 1.00 95.81 267 VAL A C 1
ATOM 2078 O O . VAL A 1 267 ? -15.070 4.262 12.852 1.00 95.81 267 VAL A O 1
ATOM 2081 N N . LEU A 1 268 ? -14.556 4.044 10.679 1.00 96.38 268 LEU A N 1
ATOM 2082 C CA . LEU A 1 268 ? -13.927 2.730 10.824 1.00 96.38 268 LEU A CA 1
ATOM 2083 C C . LEU A 1 268 ? -12.761 2.752 11.828 1.00 96.38 268 LEU A C 1
ATOM 2085 O O . LEU A 1 268 ? -12.646 1.867 12.675 1.00 96.38 268 LEU A O 1
ATOM 2089 N N . LEU A 1 269 ? -11.875 3.748 11.741 1.00 95.69 269 LEU A N 1
ATOM 2090 C CA . LEU A 1 269 ? -10.748 3.876 12.667 1.00 95.69 269 LEU A CA 1
ATOM 2091 C C . LEU A 1 269 ? -11.213 4.165 14.100 1.00 95.69 269 LEU A C 1
ATOM 2093 O O . LEU A 1 269 ? -10.639 3.621 15.042 1.00 95.69 269 LEU A O 1
ATOM 2097 N N . GLU A 1 270 ? -12.264 4.966 14.279 1.00 94.19 270 GLU A N 1
ATOM 2098 C CA . GLU A 1 270 ? -12.883 5.209 15.586 1.00 94.19 270 GLU A CA 1
ATOM 2099 C C . GLU A 1 270 ? -13.473 3.909 16.168 1.00 94.19 270 GLU A C 1
ATOM 2101 O O . GLU A 1 270 ? -13.195 3.559 17.317 1.00 94.19 270 GLU A O 1
ATOM 2106 N N . GLU A 1 271 ? -14.200 3.123 15.369 1.00 95.00 271 GLU A N 1
ATOM 2107 C CA . GLU A 1 271 ? -14.725 1.810 15.773 1.00 95.00 271 GLU A CA 1
ATOM 2108 C C . GLU A 1 271 ? -13.608 0.833 16.171 1.00 95.00 271 GLU A C 1
ATOM 2110 O O . GLU A 1 271 ? -13.695 0.150 17.202 1.00 95.00 271 GLU A O 1
ATOM 2115 N N . LEU A 1 272 ? -12.520 0.792 15.396 1.00 93.88 272 LEU A N 1
ATOM 2116 C CA . LEU A 1 272 ? -11.349 -0.019 15.715 1.00 93.88 272 LEU A CA 1
ATOM 2117 C C . LEU A 1 272 ? -10.685 0.436 17.013 1.00 93.88 272 LEU A C 1
ATOM 2119 O O . LEU A 1 272 ? -10.350 -0.409 17.843 1.00 93.88 272 LEU A O 1
ATOM 2123 N N . TYR A 1 273 ? -10.540 1.744 17.230 1.00 93.50 273 TYR A N 1
ATOM 2124 C CA . TYR A 1 273 ? -9.997 2.296 18.472 1.00 93.50 273 TYR A CA 1
ATOM 2125 C C . TYR A 1 273 ? -10.800 1.819 19.693 1.00 93.50 273 TYR A C 1
ATOM 2127 O O . TYR A 1 273 ? -10.215 1.366 20.679 1.00 93.50 273 TYR A O 1
ATOM 2135 N N . TYR A 1 274 ? -12.134 1.839 19.618 1.00 91.06 274 TYR A N 1
ATOM 2136 C CA . TYR A 1 274 ? -12.989 1.391 20.723 1.00 91.06 274 TYR A CA 1
ATOM 2137 C C . TYR A 1 274 ? -12.995 -0.126 20.926 1.00 91.06 274 TYR A C 1
ATOM 2139 O O . TYR A 1 274 ? -13.166 -0.592 22.053 1.00 91.06 274 TYR A O 1
ATOM 2147 N N . THR A 1 275 ? -12.766 -0.900 19.866 1.00 92.06 275 THR A N 1
ATOM 2148 C CA . THR A 1 275 ? -12.751 -2.369 19.933 1.00 92.06 275 THR A CA 1
ATOM 2149 C C . THR A 1 275 ? -11.429 -2.918 20.490 1.00 92.06 275 THR A C 1
ATOM 2151 O O . THR A 1 275 ? -11.387 -4.019 21.048 1.00 92.06 275 THR A O 1
ATOM 2154 N N . ARG A 1 276 ? -10.325 -2.168 20.386 1.00 90.06 276 ARG A N 1
ATOM 2155 C CA . ARG A 1 276 ? -9.016 -2.590 20.905 1.00 90.06 276 ARG A CA 1
ATOM 2156 C C . ARG A 1 276 ? -8.973 -2.545 22.433 1.00 90.06 276 ARG A C 1
ATOM 2158 O O . ARG A 1 276 ? -9.235 -1.521 23.054 1.00 90.06 276 ARG A O 1
ATOM 2165 N N . GLN A 1 277 ? -8.554 -3.652 23.046 1.00 89.25 277 GLN A N 1
ATOM 2166 C CA . GLN A 1 277 ? -8.402 -3.738 24.505 1.00 89.25 277 GLN A CA 1
ATOM 2167 C C . GLN A 1 277 ? -7.069 -3.176 25.011 1.00 89.25 277 GLN A C 1
ATOM 2169 O O . GLN A 1 277 ? -6.996 -2.706 26.142 1.00 89.25 277 GLN A O 1
ATOM 2174 N N . LYS A 1 278 ? -6.003 -3.256 24.207 1.00 91.19 278 LYS A N 1
ATOM 2175 C CA . LYS A 1 278 ? -4.659 -2.836 24.616 1.00 91.19 278 LYS A CA 1
ATOM 2176 C C . LYS A 1 278 ? -4.451 -1.355 24.323 1.00 91.19 278 LYS A C 1
ATOM 2178 O O . LYS A 1 278 ? -4.640 -0.926 23.188 1.00 91.19 278 LYS A O 1
ATOM 2183 N N . ASP A 1 279 ? -3.949 -0.617 25.308 1.00 89.19 279 ASP A N 1
ATOM 2184 C CA . ASP A 1 279 ? -3.638 0.811 25.157 1.00 89.19 279 ASP A CA 1
ATOM 2185 C C . ASP A 1 279 ? -2.624 1.074 24.035 1.00 89.19 279 ASP A C 1
ATOM 2187 O O . ASP A 1 279 ? -2.754 2.043 23.296 1.00 89.19 279 ASP A O 1
ATOM 2191 N N . ALA A 1 280 ? -1.648 0.179 23.846 1.00 87.38 280 ALA A N 1
ATOM 2192 C CA . ALA A 1 280 ? -0.683 0.287 22.751 1.00 87.38 280 ALA A CA 1
ATOM 2193 C C . ALA A 1 280 ? -1.361 0.257 21.369 1.00 87.38 280 ALA A C 1
ATOM 2195 O O . ALA A 1 280 ? -1.011 1.049 20.495 1.00 87.38 280 ALA A O 1
ATOM 2196 N N . ASP A 1 281 ? -2.364 -0.607 21.190 1.00 89.06 281 ASP A N 1
ATOM 2197 C CA . ASP A 1 281 ? -3.113 -0.710 19.937 1.00 89.06 281 ASP A CA 1
ATOM 2198 C C . ASP A 1 281 ? -3.985 0.541 19.736 1.00 89.06 281 ASP A C 1
ATOM 2200 O O . ASP A 1 281 ? -4.046 1.081 18.635 1.00 89.06 281 ASP A O 1
ATOM 2204 N N . LYS A 1 282 ? -4.612 1.051 20.806 1.00 90.19 282 LYS A N 1
ATOM 2205 C CA . LYS A 1 282 ? -5.380 2.307 20.778 1.00 90.19 282 LYS A CA 1
ATOM 2206 C C . LYS A 1 282 ? -4.522 3.497 20.351 1.00 90.19 282 LYS A C 1
ATOM 2208 O O . LYS A 1 282 ? -4.909 4.248 19.459 1.00 90.19 282 LYS A O 1
ATOM 2213 N N . ILE A 1 283 ? -3.335 3.636 20.939 1.00 88.88 283 ILE A N 1
ATOM 2214 C CA . ILE A 1 283 ? -2.367 4.681 20.581 1.00 88.88 283 ILE A CA 1
ATOM 2215 C C . ILE A 1 283 ? -1.938 4.536 19.117 1.00 88.88 283 ILE A C 1
ATOM 2217 O O . ILE A 1 283 ? -1.838 5.539 18.411 1.00 88.88 283 ILE A O 1
ATOM 2221 N N . ALA A 1 284 ? -1.725 3.307 18.633 1.00 89.31 284 ALA A N 1
ATOM 2222 C CA . ALA A 1 284 ? -1.397 3.069 17.230 1.00 89.31 284 ALA A CA 1
ATOM 2223 C C . ALA A 1 284 ? -2.512 3.570 16.296 1.00 89.31 284 ALA A C 1
ATOM 2225 O O . ALA A 1 284 ? -2.220 4.328 15.372 1.00 89.31 284 ALA A O 1
ATOM 2226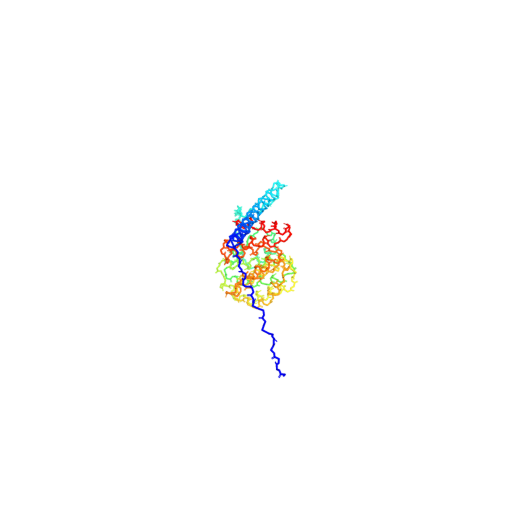 N N . ILE A 1 285 ? -3.780 3.240 16.577 1.00 92.50 285 ILE A N 1
ATOM 2227 C CA . ILE A 1 285 ? -4.931 3.718 15.793 1.00 92.50 285 ILE A CA 1
ATOM 2228 C C . ILE A 1 285 ? -5.085 5.246 15.867 1.00 92.50 285 ILE A C 1
ATOM 2230 O O . ILE A 1 285 ? -5.274 5.888 14.835 1.00 92.50 285 ILE A O 1
ATOM 2234 N N . ALA A 1 286 ? -4.938 5.857 17.046 1.00 90.62 286 ALA A N 1
ATOM 2235 C CA . ALA A 1 286 ? -4.960 7.317 17.185 1.00 90.62 286 ALA A CA 1
ATOM 2236 C C . ALA A 1 286 ? -3.845 7.985 16.354 1.00 90.62 286 ALA A C 1
ATOM 2238 O O . ALA A 1 286 ? -4.062 9.017 15.715 1.00 90.62 286 ALA A O 1
ATOM 2239 N N . GLY A 1 287 ? -2.663 7.364 16.310 1.00 88.94 287 GLY A N 1
ATOM 2240 C CA . GLY A 1 287 ? -1.561 7.777 15.448 1.00 88.94 287 GLY A CA 1
ATOM 2241 C C . GLY A 1 287 ? -1.881 7.659 13.955 1.00 88.94 287 GLY A C 1
ATOM 2242 O O . GLY A 1 287 ? -1.474 8.537 13.196 1.00 88.94 287 GLY A O 1
ATOM 2243 N N . LEU A 1 288 ? -2.623 6.626 13.534 1.00 91.31 288 LEU A N 1
ATOM 2244 C CA . LEU A 1 288 ? -3.088 6.473 12.148 1.00 91.31 288 LEU A CA 1
ATOM 2245 C C . LEU A 1 288 ? -4.053 7.592 11.750 1.00 91.31 288 LEU A C 1
ATOM 2247 O O . LEU A 1 288 ? -3.840 8.216 10.714 1.00 91.31 288 LEU A O 1
ATOM 2251 N N . ILE A 1 289 ? -5.055 7.887 12.588 1.00 91.62 289 ILE A N 1
ATOM 2252 C CA . ILE A 1 289 ? -6.017 8.984 12.363 1.00 91.62 289 ILE A CA 1
ATOM 2253 C C . ILE A 1 289 ? -5.263 10.306 12.166 1.00 91.62 289 ILE A C 1
ATOM 2255 O O . ILE A 1 289 ? -5.468 11.007 11.177 1.00 91.62 289 ILE A O 1
ATOM 2259 N N . LEU A 1 290 ? -4.313 10.601 13.061 1.00 89.81 290 LEU A N 1
ATOM 2260 C CA . LEU A 1 290 ? -3.509 11.819 12.995 1.00 89.81 290 LEU A CA 1
ATOM 2261 C C . LEU A 1 290 ? -2.650 11.900 11.723 1.00 89.81 290 LEU A C 1
ATOM 2263 O O . LEU A 1 290 ? -2.613 12.948 11.082 1.00 89.81 290 LEU A O 1
ATOM 2267 N N . ARG A 1 291 ? -1.939 10.822 11.360 1.00 88.56 291 ARG A N 1
ATOM 2268 C CA . ARG A 1 291 ? -1.063 10.802 10.172 1.00 88.56 291 ARG A CA 1
ATOM 2269 C C . ARG A 1 291 ? -1.846 10.881 8.864 1.00 88.56 291 ARG A C 1
ATOM 2271 O O . ARG A 1 291 ? -1.349 11.472 7.911 1.00 88.56 291 ARG A O 1
ATOM 2278 N N . ALA A 1 292 ? -3.050 10.317 8.834 1.00 87.50 292 ALA A N 1
ATOM 2279 C CA . ALA A 1 292 ? -3.964 10.402 7.701 1.00 87.50 292 ALA A CA 1
ATOM 2280 C C . ALA A 1 292 ? -4.650 11.778 7.575 1.00 87.50 292 ALA A C 1
ATOM 2282 O O . ALA A 1 292 ? -5.244 12.063 6.539 1.00 87.50 292 ALA A O 1
ATOM 2283 N N . GLY A 1 293 ? -4.555 12.639 8.598 1.00 89.38 293 GLY A N 1
ATOM 2284 C CA . GLY A 1 293 ? -5.189 13.959 8.606 1.00 89.38 293 GLY A CA 1
ATOM 2285 C C . GLY A 1 293 ? -6.711 13.911 8.770 1.00 89.38 293 GLY A C 1
ATOM 2286 O O . GLY A 1 293 ? -7.396 14.783 8.235 1.00 89.38 293 GLY A O 1
ATOM 2287 N N . LEU A 1 294 ? -7.222 12.890 9.470 1.00 87.69 294 LEU A N 1
ATOM 2288 C CA . LEU A 1 294 ? -8.652 12.634 9.687 1.00 87.69 294 LEU A CA 1
ATOM 2289 C C . LEU A 1 294 ? -9.196 13.260 10.976 1.00 87.69 294 LEU A C 1
ATOM 2291 O O . LEU A 1 294 ? -8.445 13.411 11.965 1.00 87.69 294 LEU A O 1
#

Nearest PDB structures (foldseek):
  8y0p-assembly2_B  TM=4.593E-01  e=7.253E-02  Homo sapiens
  3ifq-assembly1_B-2  TM=5.321E-01  e=1.777E-01  Homo sapiens
  1t08-assembly1_A  TM=4.554E-01  e=1.498E-01  Homo sapiens
  8eic-assembly1_A  TM=5.091E-01  e=2.396E-01  Homo sapiens
  1g3j-assembly1_A  TM=4.703E-01  e=2.966E-01  Homo sapiens

Sequence (294 aa):
MHETEGVPSRRSFFQLRISSALFLLLLIGLGLGWWSDHTRLSQQLAKSELERDIKASQITLLNSYSVNPFGSTPNVFLTRSRRTFSFTAKSPEHFIELIRDVRTDLNAGDWAEALQKAGDDYDATVEKLIQLLSDPEDRIRRNACIVLAGQYDNQIREKMQKHHPELVRKLLDIIKLGTPTDSDTLDAIKLLGMIGPDAESAVGALAIISHDEKHPQAVFATIAIGNIRSGSDPGPRLIELLSAGNPAQDAAVIALLDIRPADEVRVLLEELYYTRQKDADKIAIAGLILRAGL

Organism: NCBI:txid2527984